Protein AF-A0A914YI71-F1 (afdb_monomer)

Organism: NCBI:txid310955

Sequence (274 aa):
MCSIPLWLLSSFPCELSQYGCCPDGETAALGKNNTGCGANCLVTKYGCCPDGVTVSKGLSNEGCGCEFAQFGCCPDGKSAAKGASFYGCPNTCAQSQYGCCPDGKTAARGSNKEGCPCQYTRYGCCPDGETTALGPNEDGCDDCRYAKYGCCPDGESKALGSEYQGCPSTTLAPFLLGGTVAPSKIIACSQPQDQGNVCHVGYKLVWFYDASEGRCSQFWYGGCGGNENKFATKEMCETICVEPPNTGRCYLPKVEGPQRCNQLVARYWLHGKC

Nearest PDB structures (foldseek):
  6q61-assembly1_A  TM=9.615E-01  e=2.610E-04  Conus striatus
  5yv7-assembly1_A  TM=9.541E-01  e=3.585E-04  Dendroaspis angusticeps
  1yc0-assembly1_I  TM=8.797E-01  e=4.622E-04  Homo sapiens
  5ezd-assembly2_B  TM=8.627E-01  e=4.925E-04  Homo sapiens
  6kzf-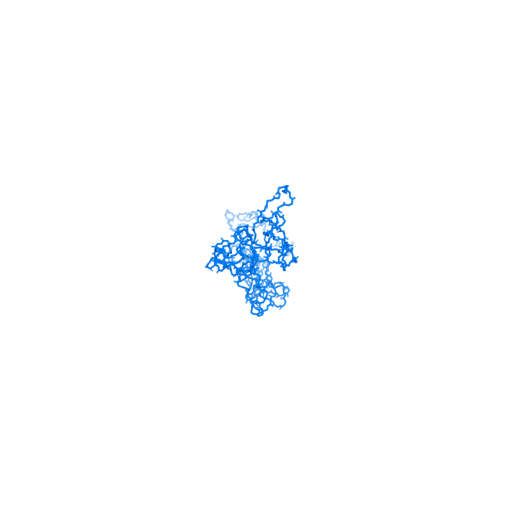assembly2_B  TM=3.570E-01  e=3.365E-04  Dendroaspis angusticeps

Foldseek 3Di:
DDDDDPPPPPAPQLCPAPARDAPVRGHHAPDHPSHNVDPFLCVDPARDAPVRRDHQPDHQSHPVFQCSAPQGDAPVRGDHAPDHLSHPPPQFLCPAPCRDDPVRGFNQPDVQSHVPFQCSHPARAQQCRGHHQPDHPSHVNQALCSHVQRDAPLRGDNQPDHPSHQHCVVDVPPCCPVQAHDLVLLLQLPPDWFQAAQPDPAWGWWWFRDLQARAIDIDTHNRDDTTSRTHSDRVVRCCRAPNPTDQSQLSHDDRQHHPPDPDRDDDDHHDDHD

pLDDT: mean 77.77, std 12.89, range [35.16, 96.75]

Radius of gyration: 40.62 Å; Cα contacts (8 Å, |Δi|>4): 515; chains: 1; bounding box: 110×36×112 Å

Solvent-accessible surface area (backbone atoms only — not comparable to full-atom values): 15949 Å² total; per-residue (Å²): 134,87,88,77,70,96,81,76,85,73,74,82,59,14,79,76,36,98,44,26,49,18,98,82,74,62,48,53,17,76,29,74,92,48,30,75,48,60,95,49,20,74,81,44,101,46,23,46,15,97,83,72,59,48,54,18,75,33,82,77,35,34,75,50,48,15,82,54,30,96,51,24,50,15,97,82,74,64,48,48,16,74,32,75,91,47,31,78,28,87,96,42,18,68,75,38,98,44,22,46,22,98,81,73,61,47,46,15,74,33,92,74,43,37,80,34,66,14,80,73,38,99,48,22,43,18,68,49,68,61,48,62,23,76,32,77,91,48,30,83,36,82,51,17,78,31,28,68,49,22,46,13,100,67,71,60,48,55,18,76,30,78,92,39,32,76,14,68,91,74,28,80,40,85,54,44,72,89,54,49,59,58,63,70,64,26,47,24,30,69,42,71,83,49,41,50,43,74,75,54,95,61,70,43,81,32,22,26,41,36,57,62,66,64,43,72,43,77,48,66,28,15,78,34,82,49,63,68,27,58,27,72,40,66,66,58,32,36,43,47,64,72,58,27,45,78,68,37,59,36,46,50,68,92,65,95,46,43,89,87,62,92,71,92,71,96,78,87,78,75,90,58,83,117

Structure (mmCIF, N/CA/C/O backbone):
data_AF-A0A914YI71-F1
#
_entry.id   AF-A0A914YI71-F1
#
loop_
_atom_site.group_PDB
_atom_site.id
_atom_site.type_symbol
_atom_site.label_atom_id
_atom_site.label_alt_id
_atom_site.label_comp_id
_atom_site.label_asym_id
_atom_site.label_entity_id
_atom_site.label_seq_id
_atom_site.pdbx_PDB_ins_code
_atom_site.Cartn_x
_atom_site.Cartn_y
_atom_site.Cartn_z
_atom_site.occupancy
_atom_site.B_iso_or_equiv
_atom_site.auth_seq_id
_atom_site.auth_comp_id
_atom_site.auth_asym_id
_atom_site.auth_atom_id
_atom_site.pdbx_PDB_model_num
ATOM 1 N N . MET A 1 1 ? 76.960 -10.050 -63.965 1.00 35.16 1 MET A N 1
ATOM 2 C CA . MET A 1 1 ? 76.707 -8.838 -63.155 1.00 35.16 1 MET A CA 1
ATOM 3 C C . MET A 1 1 ? 75.292 -8.951 -62.616 1.00 35.16 1 MET A C 1
ATOM 5 O O . MET A 1 1 ? 74.416 -9.356 -63.366 1.00 35.16 1 MET A O 1
ATOM 9 N N . CYS A 1 2 ? 75.149 -8.799 -61.301 1.00 35.91 2 CYS A N 1
ATOM 10 C CA . CYS A 1 2 ? 74.155 -9.475 -60.466 1.00 35.91 2 CYS A CA 1
ATOM 11 C C . CYS A 1 2 ? 72.685 -9.198 -60.804 1.00 35.91 2 CYS A C 1
ATOM 13 O O . CYS A 1 2 ? 72.257 -8.051 -60.888 1.00 35.91 2 CYS A O 1
ATOM 15 N N . SER A 1 3 ? 71.910 -10.279 -60.875 1.00 41.34 3 SER A N 1
ATOM 16 C CA . SER A 1 3 ? 70.456 -10.273 -60.729 1.00 41.34 3 SER A CA 1
ATOM 17 C C . SER A 1 3 ? 70.109 -10.148 -59.244 1.00 41.34 3 SER A C 1
ATOM 19 O O . SER A 1 3 ? 70.573 -10.958 -58.442 1.00 41.34 3 SER A O 1
ATOM 21 N N . ILE A 1 4 ? 69.308 -9.147 -58.876 1.00 42.06 4 ILE A N 1
ATOM 22 C CA . ILE A 1 4 ? 68.761 -8.981 -57.520 1.00 42.06 4 ILE A CA 1
ATOM 23 C C . ILE A 1 4 ? 67.246 -9.256 -57.590 1.00 42.06 4 ILE A C 1
ATOM 25 O O . ILE A 1 4 ? 66.615 -8.835 -58.562 1.00 42.06 4 ILE A O 1
ATOM 29 N N . PRO A 1 5 ? 66.647 -9.998 -56.636 1.00 40.53 5 PRO A N 1
ATOM 30 C CA . PRO A 1 5 ? 65.297 -10.543 -56.775 1.00 40.53 5 PRO A CA 1
ATOM 31 C C . PRO A 1 5 ? 64.208 -9.492 -56.516 1.00 40.53 5 PRO A C 1
ATOM 33 O O . PRO A 1 5 ? 64.400 -8.565 -55.733 1.00 40.53 5 PRO A O 1
ATOM 36 N N . LEU A 1 6 ? 63.019 -9.715 -57.088 1.00 43.06 6 LEU A N 1
ATOM 37 C CA . LEU A 1 6 ? 61.798 -8.894 -56.965 1.00 43.06 6 LEU A CA 1
ATOM 38 C C . LEU A 1 6 ? 61.177 -8.809 -55.542 1.00 43.06 6 LEU A C 1
ATOM 40 O O . LEU A 1 6 ? 60.026 -8.410 -55.402 1.00 43.06 6 LEU A O 1
ATOM 44 N N . TRP A 1 7 ? 61.920 -9.153 -54.486 1.00 43.62 7 TRP A N 1
ATOM 45 C CA . TRP A 1 7 ? 61.465 -9.132 -53.084 1.00 43.62 7 TRP A CA 1
ATOM 46 C C . TRP A 1 7 ? 62.105 -8.016 -52.234 1.00 43.62 7 TRP A C 1
ATOM 48 O O . TRP A 1 7 ? 61.973 -8.026 -51.017 1.00 43.62 7 TRP A O 1
ATOM 58 N N . LEU A 1 8 ? 62.785 -7.039 -52.848 1.00 39.62 8 LEU A N 1
ATOM 59 C CA . LEU A 1 8 ? 63.444 -5.913 -52.155 1.00 39.62 8 LEU A CA 1
ATOM 60 C C . LEU A 1 8 ? 62.740 -4.555 -52.347 1.00 39.62 8 LEU A C 1
ATOM 62 O O . LEU A 1 8 ? 63.364 -3.507 -52.224 1.00 39.62 8 LEU A O 1
ATOM 66 N N . LEU A 1 9 ? 61.439 -4.552 -52.646 1.00 44.47 9 LEU A N 1
ATOM 67 C CA . LEU A 1 9 ? 60.627 -3.327 -52.736 1.00 44.47 9 LEU A CA 1
ATOM 68 C C . LEU A 1 9 ? 59.660 -3.179 -51.552 1.00 44.47 9 LEU A C 1
ATOM 70 O O . LEU A 1 9 ? 58.564 -2.648 -51.699 1.00 44.47 9 LEU A O 1
ATOM 74 N N . SER A 1 10 ? 60.048 -3.652 -50.370 1.00 48.34 10 SER A N 1
ATOM 75 C CA . SER A 1 10 ? 59.325 -3.368 -49.131 1.00 48.34 10 SER A CA 1
ATOM 76 C C . SER A 1 10 ? 60.121 -2.373 -48.295 1.00 48.34 10 SER A C 1
ATOM 78 O O . SER A 1 10 ? 61.194 -2.705 -47.794 1.00 48.34 10 SER A O 1
ATOM 80 N N . SER A 1 11 ? 59.540 -1.182 -48.154 1.00 51.88 11 SER A N 1
ATOM 81 C CA . SER A 1 11 ? 59.929 -0.102 -47.243 1.00 51.88 11 SER A CA 1
ATOM 82 C C . SER A 1 11 ? 61.121 0.738 -47.700 1.00 51.88 11 SER A C 1
ATOM 84 O O . SER A 1 11 ? 62.260 0.509 -47.307 1.00 51.88 11 SER A O 1
ATOM 86 N N . PHE A 1 12 ? 60.842 1.783 -48.488 1.00 56.38 12 PHE A N 1
ATOM 87 C CA . PHE A 1 12 ? 61.700 2.970 -48.481 1.00 56.38 12 PHE A CA 1
ATOM 88 C C . PHE A 1 12 ? 61.706 3.518 -47.043 1.00 56.38 12 PHE A C 1
ATOM 90 O O . PHE A 1 12 ? 60.637 3.908 -46.570 1.00 56.38 12 PHE A O 1
ATOM 97 N N . PRO A 1 13 ? 62.852 3.532 -46.336 1.00 62.97 13 PRO A N 1
ATOM 98 C CA . PRO A 1 13 ? 62.915 4.040 -44.972 1.00 62.97 13 PRO A CA 1
ATOM 99 C C . PRO A 1 13 ? 62.448 5.494 -44.944 1.00 62.97 13 PRO A C 1
ATOM 101 O O . PRO A 1 13 ? 62.929 6.315 -45.731 1.00 62.97 13 PRO A O 1
ATOM 104 N N . CYS A 1 14 ? 61.530 5.828 -44.038 1.00 63.97 14 CYS A N 1
ATOM 105 C CA . CYS A 1 14 ? 61.004 7.186 -43.903 1.00 63.97 14 CYS A CA 1
ATOM 106 C C . CYS A 1 14 ? 62.100 8.229 -43.605 1.00 63.97 14 CYS A C 1
ATOM 108 O O . CYS A 1 14 ? 61.930 9.409 -43.926 1.00 63.97 14 CYS A O 1
ATOM 110 N N . GLU A 1 15 ? 63.254 7.782 -43.091 1.00 71.31 15 GLU A N 1
ATOM 111 C CA . GLU A 1 15 ? 64.455 8.592 -42.850 1.00 71.31 15 GLU A CA 1
ATOM 112 C C . GLU A 1 15 ? 65.072 9.175 -44.128 1.00 71.31 15 GLU A C 1
ATOM 114 O O . GLU A 1 15 ? 65.791 10.169 -44.072 1.00 71.31 15 GLU A O 1
ATOM 119 N N . LEU A 1 16 ? 64.774 8.589 -45.292 1.00 71.69 16 LEU A N 1
ATOM 120 C CA . LEU A 1 16 ? 65.239 9.072 -46.596 1.00 71.69 16 LEU A CA 1
ATOM 121 C C . LEU A 1 16 ? 64.226 9.992 -47.289 1.00 71.69 16 LEU A C 1
ATOM 123 O O . LEU A 1 16 ? 64.476 10.463 -48.400 1.00 71.69 16 LEU A O 1
ATOM 127 N N . SER A 1 17 ? 63.073 10.244 -46.668 1.00 72.31 17 SER A N 1
ATOM 128 C CA . SER A 1 17 ? 62.067 11.143 -47.226 1.00 72.31 17 SER A CA 1
ATOM 129 C C . SER A 1 17 ? 62.453 12.611 -47.027 1.00 72.31 17 SER A C 1
ATOM 131 O O . SER A 1 17 ? 63.111 12.987 -46.059 1.00 72.31 17 SER A O 1
ATOM 133 N N . GLN A 1 18 ? 61.993 13.472 -47.937 1.00 77.62 18 GLN A N 1
ATOM 134 C CA . GLN A 1 18 ? 62.308 14.906 -47.942 1.00 77.62 18 GLN A CA 1
ATOM 135 C C . GLN A 1 18 ? 61.909 15.636 -46.642 1.00 77.62 18 GLN A C 1
ATOM 137 O O . GLN A 1 18 ? 62.448 16.705 -46.348 1.00 77.62 18 GLN A O 1
ATOM 142 N N . TYR A 1 19 ? 60.969 15.078 -45.876 1.00 74.88 19 TYR A N 1
ATOM 143 C CA . TYR A 1 19 ? 60.424 15.682 -44.661 1.00 74.88 19 TYR A CA 1
ATOM 144 C C . TYR A 1 19 ? 60.590 14.807 -43.406 1.00 74.88 19 TYR A C 1
ATOM 146 O O . TYR A 1 19 ? 60.095 15.188 -42.347 1.00 74.88 19 TYR A O 1
ATOM 154 N N . GLY A 1 20 ? 61.328 13.695 -43.502 1.00 77.12 20 GLY A N 1
ATOM 155 C CA . GLY A 1 20 ? 61.609 12.780 -42.393 1.00 77.12 20 GLY A CA 1
ATOM 156 C C . GLY A 1 20 ? 60.450 11.848 -42.023 1.00 77.12 20 GLY A C 1
ATOM 157 O O . GLY A 1 20 ? 59.421 11.791 -42.697 1.00 77.12 20 GLY A O 1
ATOM 158 N N . CYS A 1 21 ? 60.632 11.084 -40.947 1.00 76.19 21 CYS A N 1
ATOM 159 C CA . CYS A 1 21 ? 59.614 10.164 -40.443 1.00 76.19 21 CYS A CA 1
ATOM 160 C C . CYS A 1 21 ? 58.513 10.876 -39.655 1.00 76.19 21 CYS A C 1
ATOM 162 O O . CYS A 1 21 ? 58.744 11.874 -38.970 1.00 76.19 21 CYS A O 1
ATOM 164 N N . CYS A 1 22 ? 57.322 10.293 -39.701 1.00 70.56 22 CYS A N 1
ATOM 165 C CA . CYS A 1 22 ? 56.237 10.567 -38.779 1.00 70.56 22 CYS A CA 1
ATOM 166 C C . CYS A 1 22 ? 56.595 10.113 -37.347 1.00 70.56 22 CYS A C 1
ATOM 168 O O . CYS A 1 22 ? 57.525 9.325 -37.163 1.00 70.56 22 CYS A O 1
ATOM 170 N N . PRO A 1 23 ? 55.855 10.561 -36.308 1.00 72.94 23 PRO A N 1
ATOM 171 C CA . PRO A 1 23 ? 56.122 10.177 -34.914 1.00 72.94 23 PRO A CA 1
ATOM 172 C C . PRO A 1 23 ? 56.021 8.670 -34.620 1.00 72.94 23 PRO A C 1
ATOM 174 O O . PRO A 1 23 ? 56.418 8.240 -33.541 1.00 72.94 23 PRO A O 1
ATOM 177 N N . ASP A 1 24 ? 55.464 7.889 -35.551 1.00 63.47 24 ASP A N 1
ATOM 178 C CA . ASP A 1 24 ? 55.380 6.427 -35.496 1.00 63.47 24 ASP A CA 1
ATOM 179 C C . ASP A 1 24 ? 56.692 5.719 -35.886 1.00 63.47 24 ASP A C 1
ATOM 181 O O . ASP A 1 24 ? 56.800 4.514 -35.686 1.00 63.47 24 ASP A O 1
ATOM 185 N N . GLY A 1 25 ? 57.685 6.451 -36.407 1.00 66.69 25 GLY A N 1
ATOM 186 C CA . GLY A 1 25 ? 59.009 5.931 -36.763 1.00 66.69 25 GLY A CA 1
ATOM 187 C C . GLY A 1 25 ? 59.061 5.091 -38.042 1.00 66.69 25 GLY A C 1
ATOM 188 O O . GLY A 1 25 ? 60.139 4.645 -38.417 1.00 66.69 25 GLY A O 1
ATOM 189 N N . GLU A 1 26 ? 57.932 4.903 -38.727 1.00 69.44 26 GLU A N 1
ATOM 190 C CA . GLU A 1 26 ? 57.811 3.992 -39.875 1.00 69.44 26 GLU A CA 1
ATOM 191 C C . GLU A 1 26 ? 57.309 4.717 -41.135 1.00 69.44 26 GLU A C 1
ATOM 193 O O . GLU A 1 26 ? 57.728 4.406 -42.254 1.00 69.44 26 GLU A O 1
ATOM 198 N N . THR A 1 27 ? 56.438 5.722 -40.984 1.00 70.25 27 THR A N 1
ATOM 199 C CA . THR A 1 27 ? 55.780 6.392 -42.117 1.00 70.25 27 THR A CA 1
ATOM 200 C C . THR A 1 27 ? 56.536 7.654 -42.547 1.00 70.25 27 THR A C 1
ATOM 202 O O . THR A 1 27 ? 57.014 8.418 -41.715 1.00 70.25 27 THR A O 1
ATOM 205 N N . ALA A 1 28 ? 56.650 7.916 -43.853 1.00 67.38 28 ALA A N 1
ATOM 206 C CA . ALA A 1 28 ? 57.279 9.134 -44.379 1.00 67.38 28 ALA A CA 1
ATOM 207 C C . ALA A 1 28 ? 56.332 10.346 -44.327 1.00 67.38 28 ALA A C 1
ATOM 209 O O . ALA A 1 28 ? 55.199 10.276 -44.808 1.00 67.38 28 ALA A O 1
ATOM 210 N N . ALA A 1 29 ? 56.810 11.477 -43.806 1.00 66.88 29 ALA A N 1
ATOM 211 C CA . ALA A 1 29 ? 56.067 12.729 -43.810 1.00 66.88 29 ALA A CA 1
ATOM 212 C C . ALA A 1 29 ? 55.920 13.281 -45.235 1.00 66.88 29 ALA A C 1
ATOM 214 O O . ALA A 1 29 ? 56.880 13.345 -46.004 1.00 66.88 29 ALA A O 1
ATOM 215 N N . LEU A 1 30 ? 54.713 13.734 -45.584 1.00 69.81 30 LEU A N 1
ATOM 216 C CA . LEU A 1 30 ? 54.431 14.353 -46.886 1.00 69.81 30 LEU A CA 1
ATOM 217 C C . LEU A 1 30 ? 54.776 15.858 -46.902 1.00 69.81 30 LEU A C 1
ATOM 219 O O . LEU A 1 30 ? 54.753 16.477 -47.963 1.00 69.81 30 LEU A O 1
ATOM 223 N N . GLY A 1 31 ? 55.108 16.457 -45.749 1.00 69.56 31 GLY A N 1
ATOM 224 C CA . GLY A 1 31 ? 55.492 17.865 -45.614 1.00 69.56 31 GLY A CA 1
ATOM 225 C C . GLY A 1 31 ? 56.094 18.229 -44.246 1.00 69.56 31 GLY A C 1
ATOM 226 O O . GLY A 1 31 ? 56.073 17.443 -43.301 1.00 69.56 31 GLY A O 1
ATOM 227 N N . LYS A 1 32 ? 56.621 19.458 -44.123 1.00 69.50 32 LYS A N 1
ATOM 228 C CA . LYS A 1 32 ? 57.262 19.992 -42.895 1.00 69.50 32 LYS A CA 1
ATOM 229 C C . LYS A 1 32 ? 56.287 20.013 -41.702 1.00 69.50 32 LYS A C 1
ATOM 231 O O . LYS A 1 32 ? 55.093 20.164 -41.917 1.00 69.50 32 LYS A O 1
ATOM 236 N N . ASN A 1 33 ? 56.772 19.920 -40.458 1.00 62.75 33 ASN A N 1
ATOM 237 C CA . ASN A 1 33 ? 55.950 19.869 -39.228 1.00 62.75 33 ASN A CA 1
ATOM 238 C C . ASN A 1 33 ? 54.938 18.701 -39.184 1.00 62.75 33 ASN A C 1
ATOM 240 O O . ASN A 1 33 ? 53.777 18.916 -38.848 1.00 62.75 33 ASN A O 1
ATOM 244 N N . ASN A 1 34 ? 55.351 17.473 -39.525 1.00 60.50 34 ASN A N 1
ATOM 245 C CA . ASN A 1 34 ? 54.477 16.285 -39.525 1.00 60.50 34 ASN A CA 1
ATOM 246 C C . ASN A 1 34 ? 53.271 16.416 -40.478 1.00 60.50 34 ASN A C 1
ATOM 248 O O . ASN A 1 34 ? 52.228 15.794 -40.283 1.00 60.50 34 ASN A O 1
ATOM 25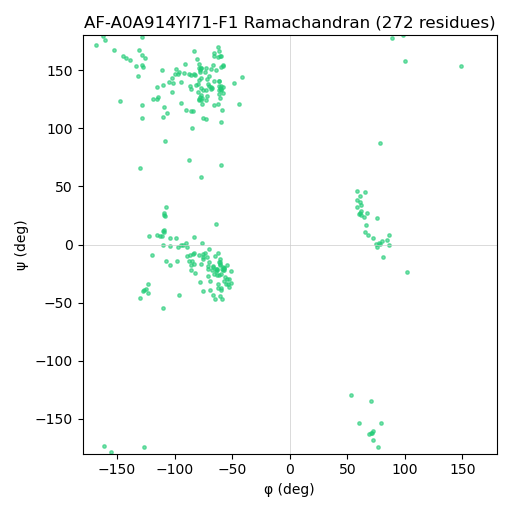2 N N . THR A 1 35 ? 53.388 17.221 -41.535 1.00 53.47 35 THR A N 1
ATOM 253 C CA . THR A 1 35 ? 52.298 17.378 -42.502 1.00 53.47 35 THR A CA 1
ATOM 254 C C . THR A 1 35 ? 52.180 16.096 -43.326 1.00 53.47 35 THR A C 1
ATOM 256 O O . THR A 1 35 ? 53.167 15.585 -43.848 1.00 53.47 35 THR A O 1
ATOM 259 N N . GLY A 1 36 ? 50.977 15.525 -43.394 1.00 58.09 36 GLY A N 1
ATOM 260 C CA . GLY A 1 36 ? 50.751 14.177 -43.934 1.00 58.09 36 GLY A CA 1
ATOM 261 C C . GLY A 1 36 ? 51.051 13.036 -42.959 1.00 58.09 36 GLY A C 1
ATOM 262 O O . GLY A 1 36 ? 50.616 11.917 -43.202 1.00 58.09 36 GLY A O 1
ATOM 263 N N . CYS A 1 37 ? 51.684 13.328 -41.822 1.00 60.50 37 CYS A N 1
ATOM 264 C CA . CYS A 1 37 ? 51.709 12.454 -40.654 1.00 60.50 37 CYS A CA 1
ATOM 265 C C . CYS A 1 37 ? 50.483 12.765 -39.799 1.00 60.50 37 CYS A C 1
ATOM 267 O O . CYS A 1 37 ? 50.556 13.452 -38.782 1.00 60.50 37 CYS A O 1
ATOM 269 N N . GLY A 1 38 ? 49.322 12.340 -40.282 1.00 55.78 38 GLY A N 1
ATOM 270 C CA . GLY A 1 38 ? 48.049 12.584 -39.624 1.00 55.78 38 GLY A CA 1
ATOM 271 C C . GLY A 1 38 ? 47.426 11.278 -39.175 1.00 55.78 38 GLY A C 1
ATOM 272 O O . GLY A 1 38 ? 47.342 10.334 -39.957 1.00 55.78 38 GLY A O 1
ATOM 273 N N . ALA A 1 39 ? 46.922 11.272 -37.944 1.00 61.62 39 ALA A N 1
ATOM 274 C CA . ALA A 1 39 ? 45.900 10.358 -37.455 1.00 61.62 39 ALA A CA 1
ATOM 275 C C . ALA A 1 39 ? 44.612 10.498 -38.295 1.00 61.62 39 ALA A C 1
ATOM 277 O O . ALA A 1 39 ? 43.609 11.031 -37.837 1.00 61.62 39 ALA A O 1
ATOM 278 N N . ASN A 1 40 ? 44.662 10.080 -39.558 1.00 61.00 40 ASN A N 1
ATOM 279 C CA . ASN A 1 40 ? 43.572 10.193 -40.510 1.00 61.00 40 ASN A CA 1
ATOM 280 C C . ASN A 1 40 ? 43.017 8.802 -40.782 1.00 61.00 40 ASN A C 1
ATOM 282 O O . ASN A 1 40 ? 43.693 7.937 -41.333 1.00 61.00 40 ASN A O 1
ATOM 286 N N . CYS A 1 41 ? 41.748 8.600 -40.460 1.00 61.31 41 CYS A N 1
ATOM 287 C CA . CYS A 1 41 ? 41.021 7.369 -40.744 1.00 61.31 41 CYS A CA 1
ATOM 288 C C . CYS A 1 41 ? 41.048 6.939 -42.227 1.00 61.31 41 CYS A C 1
ATOM 290 O O . CYS A 1 41 ? 40.864 5.760 -42.523 1.00 61.31 41 CYS A O 1
ATOM 292 N N . LEU A 1 42 ? 41.389 7.849 -43.149 1.00 64.69 42 LEU A N 1
ATOM 293 C CA . LEU A 1 42 ? 41.569 7.603 -44.585 1.00 64.69 42 LEU A CA 1
ATOM 294 C C . LEU A 1 42 ? 42.720 6.644 -44.929 1.00 64.69 42 LEU A C 1
ATOM 296 O O . LEU A 1 42 ? 42.704 6.070 -46.013 1.00 64.69 42 LEU A O 1
ATOM 300 N N . VAL A 1 43 ? 43.701 6.455 -44.038 1.00 65.56 43 VAL A N 1
ATOM 301 C CA . VAL A 1 43 ? 44.804 5.496 -44.263 1.00 65.56 43 VAL A CA 1
ATOM 302 C C . VAL A 1 43 ? 44.520 4.105 -43.683 1.00 65.56 43 VAL A C 1
ATOM 304 O O . VAL A 1 43 ? 45.345 3.201 -43.792 1.00 65.56 43 VAL A O 1
ATOM 307 N N . THR A 1 44 ? 43.360 3.911 -43.051 1.00 64.81 44 THR A N 1
ATOM 308 C CA . THR A 1 44 ? 42.995 2.645 -42.401 1.00 64.81 44 THR A CA 1
ATOM 309 C C . THR A 1 44 ? 42.248 1.711 -43.351 1.00 64.81 44 THR A C 1
ATOM 311 O O . THR A 1 44 ? 41.603 2.157 -44.298 1.00 64.81 44 THR A O 1
ATOM 314 N N . LYS A 1 45 ? 42.298 0.396 -43.083 1.00 69.31 45 LYS A N 1
ATOM 315 C CA . LYS A 1 45 ? 41.732 -0.661 -43.948 1.00 69.31 45 LYS A CA 1
ATOM 316 C C . LYS A 1 45 ? 40.272 -0.423 -44.364 1.00 69.31 45 LYS A C 1
ATOM 318 O O . LYS A 1 45 ? 39.887 -0.831 -45.456 1.00 69.31 45 LYS A O 1
ATOM 323 N N . TYR A 1 46 ? 39.474 0.195 -43.496 1.00 71.31 46 TYR A N 1
ATOM 324 C CA . TYR A 1 46 ? 38.047 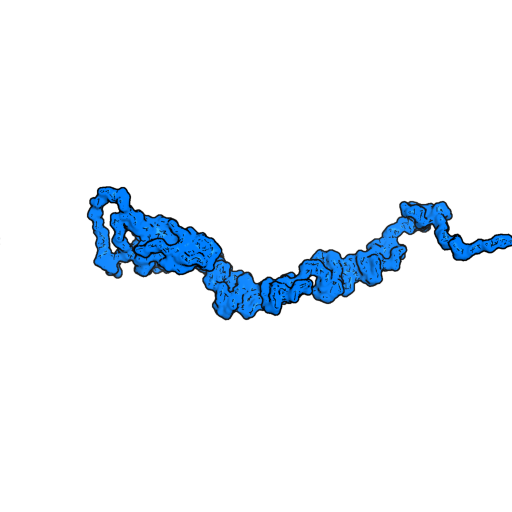0.434 -43.724 1.00 71.31 46 TYR A CA 1
ATOM 325 C C . TYR A 1 46 ? 37.689 1.924 -43.820 1.00 71.31 46 TYR A C 1
ATOM 327 O O . TYR A 1 46 ? 36.510 2.260 -43.893 1.00 71.31 46 TYR A O 1
ATOM 335 N N . GLY A 1 47 ? 38.688 2.809 -43.865 1.00 76.00 47 GLY A N 1
ATOM 336 C CA . GLY A 1 47 ? 38.491 4.240 -44.061 1.00 76.00 47 GLY A CA 1
ATOM 337 C C . GLY A 1 47 ? 37.875 4.975 -42.866 1.00 76.00 47 GLY A C 1
ATOM 338 O O . GLY A 1 47 ? 37.891 4.518 -41.719 1.00 76.00 47 GLY A O 1
ATOM 339 N N . CYS A 1 48 ? 37.351 6.164 -43.159 1.00 77.12 48 CYS A N 1
ATOM 340 C CA . CYS A 1 48 ? 36.685 7.019 -42.187 1.00 77.12 48 CYS A CA 1
ATOM 341 C C . CYS A 1 48 ? 35.230 6.646 -41.970 1.00 77.12 48 CYS A C 1
ATOM 343 O O . CYS A 1 48 ? 34.512 6.279 -42.899 1.00 77.12 48 CYS A O 1
ATOM 345 N N . CYS A 1 49 ? 34.799 6.848 -40.734 1.00 77.25 49 CYS A N 1
ATOM 346 C CA . CYS A 1 49 ? 33.404 6.993 -40.386 1.00 77.25 49 CYS A CA 1
ATOM 347 C C . CYS A 1 49 ? 32.782 8.210 -41.097 1.00 77.25 49 CYS A C 1
ATOM 349 O O . CYS A 1 49 ? 33.510 9.097 -41.556 1.00 77.25 49 CYS A O 1
ATOM 351 N N . PRO A 1 50 ? 31.441 8.294 -41.189 1.00 79.56 50 PRO A N 1
ATOM 352 C CA . PRO A 1 50 ? 30.767 9.406 -41.868 1.00 79.56 50 PRO A CA 1
ATOM 353 C C . PRO A 1 50 ? 31.028 10.790 -41.250 1.00 79.56 50 PRO A C 1
ATOM 355 O O . PRO A 1 50 ? 30.780 11.799 -41.903 1.00 79.56 50 PRO A O 1
ATOM 358 N N . ASP A 1 51 ? 31.549 10.840 -40.021 1.00 72.56 51 ASP A N 1
ATOM 359 C CA . ASP A 1 51 ? 32.021 12.058 -39.353 1.00 72.56 51 ASP A CA 1
ATOM 360 C C . ASP A 1 51 ? 33.339 12.616 -39.934 1.00 72.56 51 ASP A C 1
ATOM 362 O O . ASP A 1 51 ? 33.731 13.734 -39.605 1.00 72.56 51 ASP A O 1
ATOM 366 N N . GLY A 1 52 ? 34.026 11.859 -40.799 1.00 70.69 52 GLY A N 1
ATOM 367 C CA . GLY A 1 52 ? 35.284 12.244 -41.442 1.00 70.69 52 GLY A CA 1
ATOM 368 C C . GLY A 1 52 ? 36.505 12.255 -40.518 1.00 70.69 52 GLY A C 1
ATOM 369 O O . GLY A 1 52 ? 37.579 12.670 -40.953 1.00 70.69 52 GLY A O 1
ATOM 370 N N . VAL A 1 53 ? 36.356 11.809 -39.266 1.00 71.31 53 VAL A N 1
ATOM 371 C CA . VAL A 1 53 ? 37.389 11.906 -38.222 1.00 71.31 53 VAL A CA 1
ATOM 372 C C . VAL A 1 53 ? 37.676 10.543 -37.584 1.00 71.31 53 VAL A C 1
ATOM 374 O O . VAL A 1 53 ? 38.838 10.218 -37.332 1.00 71.31 53 VAL A O 1
ATOM 377 N N . THR A 1 54 ? 36.657 9.712 -37.350 1.00 73.94 54 THR A N 1
ATOM 378 C CA . THR A 1 54 ? 36.801 8.433 -36.634 1.00 73.94 54 THR A CA 1
ATOM 379 C C . THR A 1 54 ? 37.172 7.281 -37.577 1.00 73.94 54 THR A C 1
ATOM 381 O O . THR A 1 54 ? 36.759 7.235 -38.734 1.00 73.94 54 THR A O 1
ATOM 384 N N . VAL A 1 55 ? 37.965 6.318 -37.093 1.00 73.19 55 VAL A N 1
ATOM 385 C CA . VAL A 1 55 ? 38.367 5.113 -37.846 1.00 73.19 55 VAL A CA 1
ATOM 386 C C . VAL A 1 55 ? 37.246 4.073 -37.867 1.00 73.19 55 VAL A C 1
ATOM 388 O O . VAL A 1 55 ? 36.820 3.617 -36.803 1.00 73.19 55 VAL A O 1
ATOM 391 N N . SER A 1 56 ? 36.837 3.619 -39.057 1.00 74.69 56 SER A N 1
ATOM 392 C CA . SER A 1 56 ? 35.941 2.466 -39.182 1.00 74.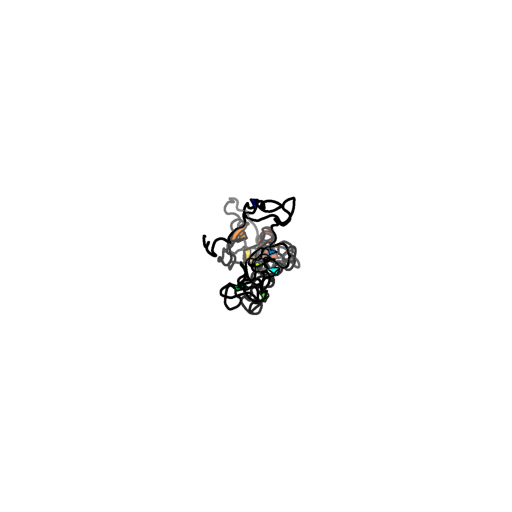69 56 SER A CA 1
ATOM 393 C C . SER A 1 56 ? 36.689 1.164 -38.868 1.00 74.69 56 SER A C 1
ATOM 395 O O . SER A 1 56 ? 37.790 0.912 -39.363 1.00 74.69 56 SER A O 1
ATOM 397 N N . LYS A 1 57 ? 36.094 0.307 -38.038 1.00 75.38 57 LYS A N 1
ATOM 398 C CA . LYS A 1 57 ? 36.632 -1.005 -37.641 1.00 75.38 57 LYS A CA 1
ATOM 399 C C . LYS A 1 57 ? 36.253 -2.130 -38.608 1.00 75.38 57 LYS A C 1
ATOM 401 O O . LYS A 1 57 ? 36.876 -3.190 -38.551 1.00 75.38 57 LYS A O 1
ATOM 406 N N . GLY A 1 58 ? 35.288 -1.902 -39.499 1.00 72.69 58 GLY A N 1
ATOM 407 C CA . GLY A 1 58 ? 34.802 -2.903 -40.449 1.00 72.69 58 GLY A CA 1
ATOM 408 C C . GLY A 1 58 ? 34.050 -2.309 -41.641 1.00 72.69 58 GLY A C 1
ATOM 409 O O . GLY A 1 58 ? 33.998 -1.094 -41.839 1.00 72.69 58 GLY A O 1
ATOM 410 N N . LEU A 1 59 ? 33.476 -3.186 -42.467 1.00 67.75 59 LEU A N 1
ATOM 411 C CA . LEU A 1 59 ? 32.616 -2.791 -43.586 1.00 67.75 59 LEU A CA 1
ATOM 412 C C . LEU A 1 59 ? 31.287 -2.230 -43.041 1.00 67.75 59 LEU A C 1
ATOM 414 O O . LEU A 1 59 ? 30.797 -2.694 -42.017 1.00 67.75 59 LEU A O 1
ATOM 418 N N . SER A 1 60 ? 30.710 -1.229 -43.714 1.00 68.12 60 SER A N 1
ATOM 419 C CA . SER A 1 60 ? 29.447 -0.574 -43.315 1.00 68.12 60 SER A CA 1
ATOM 420 C C . SER A 1 60 ? 29.485 0.206 -41.985 1.00 68.12 60 SER A C 1
ATOM 422 O O . SER A 1 60 ? 28.547 0.120 -41.198 1.00 68.12 60 SER A O 1
ATOM 424 N N . ASN A 1 61 ? 30.529 1.014 -41.754 1.00 71.06 61 ASN A N 1
ATOM 425 C CA . ASN A 1 61 ? 30.666 1.909 -40.587 1.00 71.06 61 ASN A CA 1
ATOM 426 C C . ASN A 1 61 ? 30.707 1.182 -39.229 1.00 71.06 61 ASN A C 1
ATOM 428 O O . ASN A 1 61 ? 30.358 1.741 -38.185 1.00 71.06 61 ASN A O 1
ATOM 432 N N . GLU A 1 62 ? 31.131 -0.081 -39.220 1.00 67.62 62 GLU A N 1
ATOM 433 C CA . GLU A 1 62 ? 31.293 -0.837 -37.984 1.00 67.62 62 GLU A CA 1
ATOM 434 C C . GLU A 1 62 ? 32.320 -0.139 -37.079 1.00 67.62 62 GLU A C 1
ATOM 436 O O . GLU A 1 62 ? 33.435 0.154 -37.495 1.00 67.62 62 GLU A O 1
ATOM 441 N N . GLY A 1 63 ? 31.955 0.149 -35.829 1.00 70.31 63 GLY A N 1
ATOM 442 C CA . GLY A 1 63 ? 32.827 0.861 -34.889 1.00 70.31 63 GLY A CA 1
ATOM 443 C C . GLY A 1 63 ? 32.767 2.391 -34.959 1.00 70.31 63 GLY A C 1
ATOM 444 O O . GLY A 1 63 ? 33.414 3.027 -34.132 1.00 70.31 63 GLY A O 1
ATOM 445 N N . CYS A 1 64 ? 31.952 2.965 -35.851 1.00 77.12 64 CYS A N 1
ATOM 446 C CA . CYS A 1 64 ? 31.756 4.412 -36.005 1.00 77.12 64 CYS A CA 1
ATOM 447 C C . CYS A 1 64 ? 30.744 5.040 -35.039 1.00 77.12 64 CYS A C 1
ATOM 449 O O . CYS A 1 64 ? 30.414 6.209 -35.173 1.00 77.12 64 CYS A O 1
ATOM 451 N N . GLY A 1 65 ? 30.238 4.267 -34.078 1.00 73.81 65 GLY A N 1
ATOM 452 C CA . GLY A 1 65 ? 29.111 4.662 -33.237 1.00 73.81 65 GLY A CA 1
ATOM 453 C C . GLY A 1 65 ? 27.802 4.036 -33.713 1.00 73.81 65 GLY A C 1
ATOM 454 O O . GLY A 1 65 ? 27.666 3.582 -34.849 1.00 73.81 65 GLY A O 1
ATOM 455 N N . CYS A 1 66 ? 26.834 3.948 -32.805 1.00 81.19 66 CYS A N 1
ATOM 456 C CA . CYS A 1 66 ? 25.583 3.239 -33.056 1.00 81.19 66 CYS A CA 1
ATOM 457 C C . CYS A 1 66 ? 24.650 3.959 -34.045 1.00 81.19 66 CYS A C 1
ATOM 459 O O . CYS A 1 66 ? 23.772 3.334 -34.634 1.00 81.19 66 CYS A O 1
ATOM 461 N N . GLU A 1 67 ? 24.861 5.258 -34.256 1.00 79.88 67 GLU A N 1
ATOM 462 C CA . GLU A 1 67 ? 24.080 6.109 -35.160 1.00 79.88 67 GLU A CA 1
ATOM 463 C C . GLU A 1 67 ? 24.268 5.744 -36.637 1.00 79.88 67 GLU A C 1
ATOM 465 O O . GLU A 1 67 ? 23.382 5.983 -37.455 1.00 79.88 67 GLU A O 1
ATOM 470 N N . PHE A 1 68 ? 25.381 5.082 -36.962 1.00 78.44 68 PHE A N 1
ATOM 471 C CA . PHE A 1 68 ? 25.680 4.577 -38.302 1.00 78.44 68 PHE A CA 1
ATOM 472 C C . PHE A 1 68 ? 25.489 3.061 -38.430 1.00 78.44 68 PHE A C 1
ATOM 474 O O . PHE A 1 68 ? 25.814 2.487 -39.471 1.00 78.44 68 PHE A O 1
ATOM 481 N N . ALA A 1 69 ? 24.972 2.398 -37.390 1.00 77.00 69 ALA A N 1
ATOM 482 C CA . ALA A 1 69 ? 24.667 0.976 -37.437 1.00 77.00 69 ALA A CA 1
ATOM 483 C C . ALA A 1 69 ? 23.418 0.708 -38.288 1.00 77.00 69 ALA A C 1
ATOM 485 O O . ALA A 1 69 ? 22.466 1.485 -38.285 1.00 77.00 69 ALA A O 1
ATOM 486 N N . GLN A 1 70 ? 23.379 -0.449 -38.953 1.00 79.06 70 GLN A N 1
ATOM 487 C CA . GLN A 1 70 ? 22.278 -0.852 -39.839 1.00 79.06 70 GLN A CA 1
ATOM 488 C C . GLN A 1 70 ? 20.887 -0.783 -39.179 1.00 79.06 70 GLN A C 1
ATOM 490 O O . GLN A 1 70 ? 19.904 -0.474 -39.848 1.00 79.06 70 GLN A O 1
ATOM 495 N N . PHE A 1 71 ? 20.803 -1.067 -37.877 1.00 79.38 71 PHE A N 1
ATOM 496 C CA . PHE A 1 71 ? 19.560 -1.042 -37.097 1.00 79.38 71 PHE A CA 1
ATOM 497 C C . PHE A 1 71 ? 19.510 0.114 -36.082 1.00 79.38 71 PHE A C 1
ATOM 499 O O . PHE A 1 71 ? 18.631 0.137 -35.222 1.00 79.38 71 PHE A O 1
ATOM 506 N N . GLY A 1 72 ? 20.438 1.073 -36.188 1.00 81.94 72 GLY A N 1
ATOM 507 C CA . GLY A 1 72 ? 20.530 2.255 -35.333 1.00 81.94 72 GLY A CA 1
ATOM 508 C C . GLY A 1 72 ? 21.005 1.992 -33.899 1.00 81.94 72 GLY A C 1
ATOM 509 O O . GLY A 1 72 ? 21.503 0.914 -33.549 1.00 81.94 72 GLY A O 1
ATOM 510 N N . CYS A 1 73 ? 20.852 3.018 -33.060 1.00 83.44 73 CYS A N 1
ATOM 511 C CA . CYS A 1 73 ? 21.217 2.974 -31.650 1.00 83.44 73 CYS A CA 1
ATOM 512 C C . CYS A 1 73 ? 20.205 2.220 -30.792 1.00 83.44 73 CYS A C 1
ATOM 514 O O . CYS A 1 73 ? 18.990 2.333 -30.950 1.00 83.44 73 CYS A O 1
ATOM 516 N N . CYS A 1 74 ? 20.739 1.508 -29.807 1.00 77.88 74 CYS A N 1
ATOM 517 C CA . CYS A 1 74 ? 19.991 1.023 -28.665 1.00 77.88 74 CYS A CA 1
ATOM 518 C C . CYS A 1 74 ? 19.427 2.196 -27.839 1.00 77.88 74 CYS A C 1
ATOM 520 O O . CYS A 1 74 ? 19.942 3.314 -27.923 1.00 77.88 74 CYS A O 1
ATOM 522 N N . PRO A 1 75 ? 18.406 1.959 -26.989 1.00 77.50 75 PRO A N 1
ATOM 523 C CA . PRO A 1 75 ? 17.811 3.008 -26.151 1.00 77.50 75 PRO A CA 1
ATOM 524 C C . PRO A 1 75 ? 18.792 3.669 -25.171 1.00 77.50 75 PRO A C 1
ATOM 526 O O . PRO A 1 75 ? 18.516 4.750 -24.661 1.00 77.50 75 PRO A O 1
ATOM 529 N N . ASP A 1 76 ? 19.934 3.029 -24.909 1.00 70.88 76 ASP A N 1
ATOM 530 C CA . ASP A 1 76 ? 21.029 3.581 -24.109 1.00 70.88 76 ASP A CA 1
ATOM 531 C C . ASP A 1 76 ? 21.831 4.682 -24.837 1.00 70.88 76 ASP A C 1
ATOM 533 O O . ASP A 1 76 ? 22.698 5.306 -24.225 1.00 70.88 76 ASP A O 1
ATOM 537 N N . GLY A 1 77 ? 21.567 4.908 -26.132 1.00 73.12 77 GLY A N 1
ATOM 538 C CA . GLY A 1 77 ? 22.237 5.898 -26.977 1.00 73.12 77 GLY A CA 1
ATOM 539 C C . GLY A 1 77 ? 23.720 5.615 -27.227 1.00 73.12 77 GLY A C 1
ATOM 540 O O . GLY A 1 77 ? 24.431 6.492 -27.709 1.00 73.12 77 GLY A O 1
ATOM 541 N N . LYS A 1 78 ? 24.208 4.423 -26.863 1.00 74.25 78 LYS A N 1
ATOM 542 C CA . LYS A 1 78 ? 25.637 4.071 -26.891 1.00 74.25 78 LYS A CA 1
ATOM 543 C C . LYS A 1 78 ? 25.903 2.783 -27.658 1.00 74.25 78 LYS A C 1
ATOM 545 O O . LYS A 1 78 ? 26.889 2.696 -28.387 1.00 74.25 78 LYS A O 1
ATOM 550 N N . SER A 1 79 ? 25.040 1.784 -27.500 1.00 77.00 79 SER A N 1
ATOM 551 C CA . SER A 1 79 ? 25.213 0.463 -28.106 1.00 77.00 79 SER A CA 1
ATOM 552 C C . SER A 1 79 ? 24.521 0.390 -29.471 1.00 77.00 79 SER A C 1
ATOM 554 O O . SER A 1 79 ? 23.486 1.015 -29.679 1.00 77.00 79 SER A O 1
ATOM 556 N N . ALA A 1 80 ? 25.067 -0.379 -30.417 1.00 79.19 80 ALA A N 1
ATOM 557 C CA . ALA A 1 80 ? 24.428 -0.630 -31.713 1.00 79.19 80 ALA A CA 1
ATOM 558 C C . ALA A 1 80 ? 23.438 -1.802 -31.626 1.00 79.19 80 ALA A C 1
ATOM 560 O O . ALA A 1 80 ? 23.777 -2.857 -31.080 1.00 79.19 80 ALA A O 1
ATOM 561 N N . ALA A 1 81 ? 22.236 -1.645 -32.187 1.00 78.31 81 ALA A N 1
ATOM 562 C CA . ALA A 1 81 ? 21.274 -2.738 -32.281 1.00 78.31 81 ALA A CA 1
ATOM 563 C C . ALA A 1 81 ? 21.748 -3.786 -33.304 1.00 78.31 81 ALA A C 1
ATOM 565 O O . ALA A 1 81 ? 22.205 -3.450 -34.397 1.00 78.31 81 ALA A O 1
ATOM 566 N N . LYS A 1 82 ? 21.630 -5.074 -32.960 1.00 77.62 82 LYS A N 1
ATOM 567 C CA . LYS A 1 82 ? 21.990 -6.199 -33.844 1.00 77.62 82 LYS A CA 1
ATOM 568 C C . LYS A 1 82 ? 20.859 -6.593 -34.799 1.00 77.62 82 LYS A C 1
ATOM 570 O O . LYS A 1 82 ? 21.099 -7.348 -35.734 1.00 77.62 82 LYS A O 1
ATOM 575 N N . GLY A 1 83 ? 19.637 -6.120 -34.555 1.00 76.31 83 GLY A N 1
ATOM 576 C CA . GLY A 1 83 ? 18.466 -6.380 -35.391 1.00 76.31 83 GLY A CA 1
ATOM 577 C C . GLY A 1 83 ? 17.333 -5.385 -35.141 1.00 76.31 83 GLY A C 1
ATOM 578 O O . GLY A 1 83 ? 17.443 -4.501 -34.288 1.00 76.31 83 GLY A O 1
ATOM 579 N N . ALA A 1 84 ? 16.230 -5.544 -35.878 1.00 74.25 84 ALA A N 1
ATOM 580 C CA . ALA A 1 84 ? 15.041 -4.701 -35.749 1.00 74.25 84 ALA A CA 1
ATOM 581 C C . ALA A 1 84 ? 14.457 -4.725 -34.321 1.00 74.25 84 ALA A C 1
ATOM 583 O O . ALA A 1 84 ? 14.621 -5.699 -33.585 1.00 74.25 84 ALA A O 1
ATOM 584 N N . SER A 1 85 ? 13.768 -3.647 -33.933 1.00 70.69 85 SER A N 1
ATOM 585 C CA . SER A 1 85 ? 13.129 -3.502 -32.611 1.00 70.69 85 SER A CA 1
ATOM 586 C C . SER A 1 85 ? 14.103 -3.612 -31.423 1.00 70.69 85 SER A C 1
ATOM 588 O O . SER A 1 85 ? 13.765 -4.193 -30.395 1.00 70.69 85 SER A O 1
ATOM 590 N N . PHE A 1 86 ? 15.317 -3.060 -31.559 1.00 69.94 86 PHE A N 1
ATOM 591 C CA . PHE A 1 86 ? 16.374 -3.075 -30.531 1.00 69.94 86 PHE A CA 1
ATOM 592 C C . PHE A 1 86 ? 16.906 -4.477 -30.176 1.00 69.94 86 PHE A C 1
ATOM 594 O O . PHE A 1 86 ? 17.458 -4.694 -29.094 1.00 69.94 86 PHE A O 1
ATOM 601 N N . TYR A 1 87 ? 16.773 -5.448 -31.083 1.00 72.31 87 TYR A N 1
ATOM 602 C CA . TYR A 1 87 ? 17.304 -6.792 -30.874 1.00 72.31 87 TYR A CA 1
ATOM 603 C C . TYR A 1 87 ? 18.827 -6.762 -30.666 1.00 72.31 87 TYR A C 1
ATOM 605 O O . TYR A 1 87 ? 19.563 -6.109 -31.405 1.00 72.31 87 TYR A O 1
ATOM 613 N N . GLY A 1 88 ? 19.316 -7.477 -29.648 1.00 67.50 88 GLY A N 1
ATOM 614 C CA . GLY A 1 88 ? 20.740 -7.526 -29.299 1.00 67.50 88 GLY A CA 1
ATOM 615 C C . GLY A 1 88 ? 21.266 -6.335 -28.489 1.00 67.50 88 GLY A C 1
ATOM 616 O O . GLY A 1 88 ? 22.456 -6.319 -28.177 1.00 67.50 88 GLY A O 1
ATOM 617 N N . CYS A 1 89 ? 20.403 -5.389 -28.104 1.00 73.19 89 CYS A N 1
ATOM 618 C CA . CYS A 1 89 ? 20.750 -4.293 -27.201 1.00 73.19 89 CYS A CA 1
ATOM 619 C C . CYS A 1 89 ? 20.820 -4.751 -25.734 1.00 73.19 89 CYS A C 1
ATOM 621 O O . CYS A 1 89 ? 19.901 -5.445 -25.282 1.00 73.19 89 CYS A O 1
ATOM 623 N N . PRO A 1 90 ? 21.858 -4.358 -24.970 1.00 64.19 90 PRO A N 1
ATOM 624 C CA . PRO A 1 90 ? 21.961 -4.677 -23.548 1.00 64.19 90 PRO A CA 1
ATOM 625 C C . PRO A 1 90 ? 20.784 -4.073 -22.765 1.00 64.19 90 PRO A C 1
ATOM 627 O O . PRO A 1 90 ? 20.358 -2.954 -23.039 1.00 64.19 90 PRO A O 1
ATOM 630 N N . ASN A 1 91 ? 20.258 -4.822 -21.789 1.00 64.50 91 ASN A N 1
ATOM 631 C CA . ASN A 1 91 ? 19.156 -4.412 -20.903 1.00 64.50 91 ASN A CA 1
ATOM 632 C C . ASN A 1 91 ? 17.815 -4.102 -21.598 1.00 64.50 91 ASN A C 1
ATOM 634 O O . ASN A 1 91 ? 17.074 -3.232 -21.148 1.00 64.50 91 ASN A O 1
ATOM 638 N N . THR A 1 92 ? 17.473 -4.811 -22.677 1.00 66.12 92 THR A N 1
AT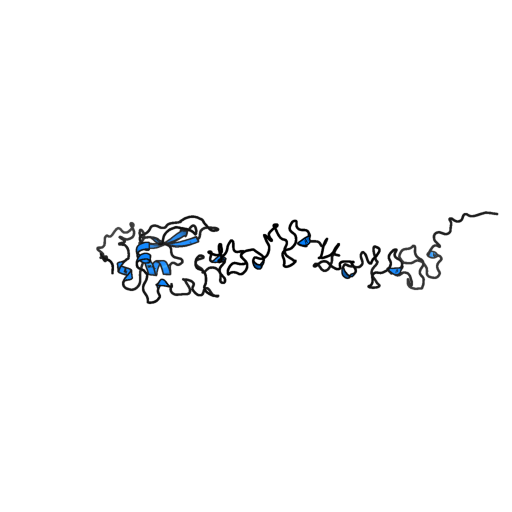OM 639 C CA . THR A 1 92 ? 16.161 -4.663 -23.331 1.00 66.12 92 THR A CA 1
ATOM 640 C C . THR A 1 92 ? 15.228 -5.831 -23.022 1.00 66.12 92 THR A C 1
ATOM 642 O O . THR A 1 92 ? 15.629 -6.997 -23.024 1.00 66.12 92 THR A O 1
ATOM 645 N N . CYS A 1 93 ? 13.946 -5.524 -22.805 1.00 71.38 93 CYS A N 1
ATOM 646 C CA . CYS A 1 93 ? 12.886 -6.512 -22.591 1.00 71.38 93 CYS A CA 1
ATOM 647 C C . CYS A 1 93 ? 12.749 -7.532 -23.737 1.00 71.38 93 CYS A C 1
ATOM 649 O O . CYS A 1 93 ? 12.265 -8.643 -23.520 1.00 71.38 93 CYS A O 1
ATOM 651 N N . ALA A 1 94 ? 13.237 -7.191 -24.934 1.00 69.94 94 ALA A N 1
ATOM 652 C CA . ALA A 1 94 ? 13.223 -8.030 -26.129 1.00 69.94 94 ALA A CA 1
ATOM 653 C C . ALA A 1 94 ? 14.111 -9.282 -26.017 1.00 69.94 94 ALA A C 1
ATOM 655 O O . ALA A 1 94 ? 13.925 -10.227 -26.778 1.00 69.94 94 ALA A O 1
ATOM 656 N N . GLN A 1 95 ? 15.063 -9.304 -25.078 1.00 70.38 95 GLN A N 1
ATOM 657 C CA . GLN A 1 95 ? 15.884 -10.487 -24.791 1.00 70.38 95 GLN A CA 1
ATOM 658 C C . GLN A 1 95 ? 15.266 -11.406 -23.731 1.00 70.38 95 GLN A C 1
ATOM 660 O O . GLN A 1 95 ? 15.773 -12.503 -23.502 1.00 70.38 95 GLN A O 1
ATOM 665 N N . SER A 1 96 ? 14.204 -10.967 -23.050 1.00 72.31 96 SER A N 1
ATOM 666 C CA . SER A 1 96 ? 13.568 -11.778 -22.017 1.00 72.31 96 SER A CA 1
ATOM 667 C C . SER A 1 96 ? 12.791 -12.943 -22.636 1.00 72.31 96 SER A C 1
ATOM 669 O O . SER A 1 96 ? 12.290 -12.847 -23.756 1.00 72.31 96 SER A O 1
ATOM 671 N N . GLN A 1 97 ? 12.655 -14.039 -21.885 1.00 80.69 97 GLN A N 1
ATOM 672 C CA . GLN A 1 97 ? 11.958 -15.255 -22.323 1.00 80.69 97 GLN A CA 1
ATOM 673 C C . GLN A 1 97 ? 10.531 -14.990 -22.837 1.00 80.69 97 GLN A C 1
ATOM 675 O O . GLN A 1 97 ? 10.051 -15.720 -23.703 1.00 80.69 97 GLN A O 1
ATOM 680 N N . TYR A 1 98 ? 9.865 -13.954 -22.321 1.00 80.25 98 TYR A N 1
ATOM 681 C CA . TYR A 1 98 ? 8.483 -13.605 -22.661 1.00 80.25 98 TYR A CA 1
ATOM 682 C C . TYR A 1 98 ? 8.360 -12.275 -23.423 1.00 80.25 98 TYR A C 1
ATOM 684 O O . TYR A 1 98 ? 7.250 -11.814 -23.681 1.00 80.25 98 TYR A O 1
ATOM 692 N N . GLY A 1 99 ? 9.485 -11.676 -23.824 1.00 81.56 99 GLY A N 1
ATOM 693 C CA . GLY A 1 99 ? 9.529 -10.447 -24.612 1.00 81.56 99 GLY A CA 1
ATOM 694 C C . GLY A 1 99 ? 9.111 -9.181 -23.854 1.00 81.56 99 GLY A C 1
ATOM 695 O O . GLY A 1 99 ? 9.116 -9.110 -22.624 1.00 81.56 99 GLY A O 1
ATOM 696 N N . CYS A 1 100 ? 8.786 -8.132 -24.609 1.00 82.19 100 CYS A N 1
ATOM 697 C CA . CYS A 1 100 ? 8.369 -6.851 -24.048 1.00 82.19 100 CYS A CA 1
ATOM 698 C C . CYS A 1 100 ? 6.871 -6.807 -23.748 1.00 82.19 100 CYS A C 1
ATOM 700 O O . CYS A 1 100 ? 6.042 -7.320 -24.501 1.00 82.19 100 CYS A O 1
ATOM 702 N N . CYS A 1 101 ? 6.528 -6.086 -22.688 1.00 83.12 101 CYS A N 1
ATOM 703 C CA . CYS A 1 101 ? 5.193 -5.564 -22.473 1.00 83.12 101 CYS A CA 1
ATOM 704 C C . CYS A 1 101 ? 4.782 -4.635 -23.633 1.00 83.12 101 CYS A C 1
ATOM 706 O O . CYS A 1 101 ? 5.639 -4.155 -24.381 1.00 83.12 101 CYS A O 1
ATOM 708 N N . PRO A 1 102 ? 3.478 -4.340 -23.801 1.00 83.44 102 PRO A N 1
ATOM 709 C CA . PRO A 1 102 ? 2.999 -3.487 -24.898 1.00 83.44 102 PRO A CA 1
ATOM 710 C C . PRO A 1 102 ? 3.563 -2.059 -24.908 1.00 83.44 102 PRO A C 1
ATOM 712 O O . PRO A 1 102 ? 3.464 -1.374 -25.919 1.00 83.44 102 PRO A O 1
ATOM 715 N N . ASP A 1 103 ? 4.162 -1.618 -23.801 1.00 77.69 103 ASP A N 1
ATOM 716 C CA . ASP 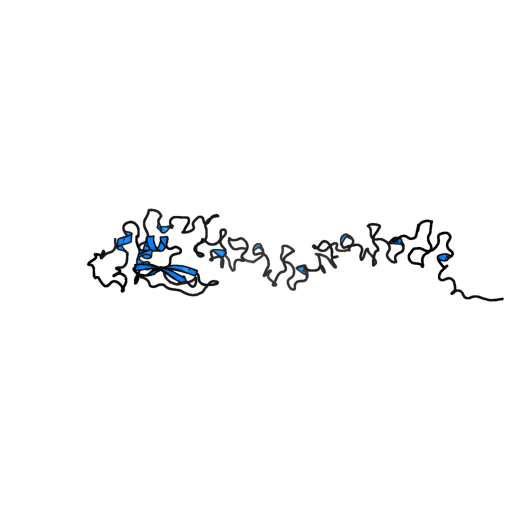A 1 103 ? 4.886 -0.351 -23.688 1.00 77.69 103 ASP A CA 1
ATOM 717 C C . ASP A 1 103 ? 6.275 -0.363 -24.367 1.00 77.69 103 ASP A C 1
ATOM 719 O O . ASP A 1 103 ? 6.924 0.680 -24.448 1.00 77.69 103 ASP A O 1
ATOM 723 N N . GLY A 1 104 ? 6.747 -1.526 -24.834 1.00 75.25 104 GLY A N 1
ATOM 724 C CA . GLY A 1 104 ? 8.043 -1.707 -25.492 1.00 75.25 104 GLY A CA 1
ATOM 725 C C . GLY A 1 104 ? 9.257 -1.508 -24.580 1.00 75.25 104 GLY A C 1
ATOM 726 O O . GLY A 1 104 ? 10.382 -1.464 -25.078 1.00 75.25 104 GLY A O 1
ATOM 727 N N . LYS A 1 105 ? 9.047 -1.366 -23.266 1.00 76.25 105 LYS A N 1
ATOM 728 C CA . LYS A 1 105 ? 10.095 -1.039 -22.286 1.00 76.25 105 LYS A CA 1
ATOM 729 C C . LYS A 1 105 ? 10.192 -2.078 -21.176 1.00 76.25 105 LYS A C 1
ATOM 731 O O . LYS A 1 105 ? 11.300 -2.451 -20.792 1.00 76.25 105 LYS A O 1
ATOM 736 N N . THR A 1 106 ? 9.058 -2.558 -20.673 1.00 78.56 106 THR A N 1
ATOM 737 C CA . THR A 1 106 ? 9.016 -3.463 -19.519 1.00 78.56 106 THR A CA 1
ATOM 738 C C . THR A 1 106 ? 9.172 -4.914 -19.977 1.00 78.56 106 THR A C 1
ATOM 740 O O . THR A 1 106 ? 8.588 -5.317 -20.981 1.00 78.56 106 THR A O 1
ATOM 743 N N . ALA A 1 107 ? 9.982 -5.716 -19.281 1.00 79.62 107 ALA A N 1
ATOM 744 C CA . ALA A 1 107 ? 10.121 -7.142 -19.581 1.00 79.62 107 ALA A CA 1
ATOM 745 C C . ALA A 1 107 ? 8.935 -7.920 -19.012 1.00 79.62 107 ALA A C 1
ATOM 747 O O . ALA A 1 107 ? 8.677 -7.859 -17.810 1.00 79.62 107 ALA A O 1
ATOM 748 N N . ALA A 1 108 ? 8.231 -8.665 -19.864 1.00 81.94 108 ALA A N 1
ATOM 749 C CA . ALA A 1 108 ? 7.183 -9.555 -19.398 1.00 81.94 108 ALA A CA 1
ATOM 750 C C . ALA A 1 108 ? 7.815 -10.706 -18.598 1.00 81.94 108 ALA A C 1
ATOM 752 O O . ALA A 1 108 ? 8.807 -11.315 -19.004 1.00 81.94 108 ALA A O 1
ATOM 753 N N . ARG A 1 109 ? 7.234 -11.012 -17.440 1.00 80.50 109 ARG A N 1
ATOM 754 C CA . ARG A 1 109 ? 7.649 -12.115 -16.567 1.00 80.50 109 ARG A CA 1
ATOM 755 C C . ARG A 1 109 ? 7.003 -13.448 -16.955 1.00 80.50 109 ARG A C 1
ATOM 757 O O . ARG A 1 109 ? 7.513 -14.488 -16.549 1.00 80.50 109 ARG A O 1
ATOM 764 N N . GLY A 1 110 ? 5.925 -13.421 -17.740 1.00 79.38 110 GLY A N 1
ATOM 765 C CA . GLY A 1 110 ? 5.197 -14.611 -18.182 1.00 79.38 110 GLY A CA 1
ATOM 766 C C . GLY A 1 110 ? 4.472 -14.411 -19.513 1.00 79.38 110 GLY A C 1
ATOM 767 O O . GLY A 1 110 ? 4.299 -13.290 -19.996 1.00 79.38 110 GLY A O 1
ATOM 768 N N . SER A 1 111 ? 4.008 -15.515 -20.099 1.00 74.25 111 SER A N 1
ATOM 769 C CA . SER A 1 111 ? 3.408 -15.594 -21.442 1.00 74.25 111 SER A CA 1
ATOM 770 C C . SER A 1 111 ? 2.078 -14.840 -21.605 1.00 74.25 111 SER A C 1
ATOM 772 O O . SER A 1 111 ? 1.636 -14.636 -22.732 1.00 74.25 111 SER A O 1
ATOM 774 N N . ASN A 1 112 ? 1.474 -14.360 -20.512 1.00 70.19 112 ASN A N 1
ATOM 775 C CA . ASN A 1 112 ? 0.222 -13.591 -20.500 1.00 70.19 112 ASN A CA 1
ATOM 776 C C . ASN A 1 112 ? 0.410 -12.105 -20.149 1.00 70.19 112 ASN A C 1
ATOM 778 O O . ASN A 1 112 ? -0.506 -11.491 -19.604 1.00 70.19 112 ASN A O 1
ATOM 782 N N . LYS A 1 113 ? 1.585 -11.519 -20.427 1.00 69.81 113 LYS A N 1
ATOM 783 C CA . LYS A 1 113 ? 1.949 -10.163 -19.961 1.00 69.81 113 LYS A CA 1
ATOM 784 C C . LYS A 1 113 ? 1.981 -10.056 -18.430 1.00 69.81 113 LYS A C 1
ATOM 786 O O . LYS A 1 113 ? 1.767 -8.990 -17.861 1.00 69.81 113 LYS A O 1
ATOM 791 N N . GLU A 1 114 ? 2.245 -11.166 -17.748 1.00 69.06 114 GLU A N 1
ATOM 792 C CA . GLU A 1 114 ? 2.460 -11.161 -16.302 1.00 69.06 114 GLU A CA 1
ATOM 793 C C . GLU A 1 114 ? 3.677 -10.293 -15.979 1.00 69.06 114 GLU A C 1
ATOM 795 O O . GLU A 1 114 ? 4.690 -10.359 -16.674 1.00 69.06 114 GLU A O 1
ATOM 800 N N . GLY A 1 115 ? 3.578 -9.452 -14.950 1.00 74.75 115 GLY A N 1
ATOM 801 C CA . GLY A 1 115 ? 4.618 -8.474 -14.620 1.00 74.75 115 GLY A CA 1
ATOM 802 C C . GLY A 1 115 ? 4.638 -7.226 -15.512 1.00 74.75 115 GLY A C 1
ATOM 803 O O . GLY A 1 115 ? 5.479 -6.360 -15.295 1.00 74.75 115 GLY A O 1
ATOM 804 N N . CYS A 1 116 ? 3.725 -7.108 -16.481 1.00 83.81 116 CYS A N 1
ATOM 805 C CA . CYS A 1 116 ? 3.490 -5.855 -17.194 1.00 83.81 116 CYS A CA 1
ATOM 806 C C . CYS A 1 116 ? 2.588 -4.911 -16.387 1.00 83.81 116 CYS A C 1
ATOM 808 O O . CYS A 1 116 ? 1.839 -5.384 -15.530 1.00 83.81 116 CYS A O 1
ATOM 810 N N . PRO A 1 117 ? 2.604 -3.596 -16.691 1.00 85.81 117 PRO A N 1
ATOM 811 C CA . PRO A 1 117 ? 1.677 -2.639 -16.092 1.00 85.81 117 PRO A CA 1
ATOM 812 C C . PRO A 1 117 ? 0.224 -3.124 -16.154 1.00 85.81 117 PRO A C 1
ATOM 814 O O . PRO A 1 117 ? -0.212 -3.672 -17.176 1.00 85.81 117 PRO A O 1
ATOM 817 N N . CYS A 1 118 ? -0.523 -2.901 -15.071 1.00 88.94 118 CYS A N 1
ATOM 818 C CA . CYS A 1 118 ? -1.869 -3.442 -14.864 1.00 88.94 118 CYS A CA 1
ATOM 819 C C . CYS A 1 118 ? -2.843 -3.109 -16.007 1.00 88.94 118 CYS A C 1
ATOM 821 O O . CYS A 1 118 ? -3.699 -3.928 -16.340 1.00 88.94 118 CYS A O 1
ATOM 823 N N . GLN A 1 119 ? -2.649 -1.978 -16.694 1.00 87.75 119 GLN A N 1
ATOM 824 C CA . GLN A 1 119 ? -3.441 -1.535 -17.850 1.00 87.75 119 GLN A CA 1
ATOM 825 C C . GLN A 1 119 ? -3.460 -2.526 -19.027 1.00 87.75 119 GLN A C 1
ATOM 827 O O . GLN A 1 119 ? -4.325 -2.441 -19.896 1.00 87.75 119 GLN A O 1
ATOM 832 N N . TYR A 1 120 ? -2.503 -3.456 -19.081 1.00 83.81 120 TYR A N 1
ATOM 833 C CA . TYR A 1 120 ? -2.399 -4.464 -20.138 1.00 83.81 120 TYR A CA 1
ATOM 834 C C . TYR A 1 120 ? -2.860 -5.859 -19.713 1.00 83.81 120 TYR A C 1
ATOM 836 O O . TYR A 1 120 ? -2.803 -6.790 -20.523 1.00 83.81 120 TYR A O 1
ATOM 844 N N . THR A 1 121 ? -3.270 -6.012 -18.457 1.00 83.06 121 THR A N 1
ATOM 845 C CA . THR A 1 121 ? -3.753 -7.275 -17.894 1.00 83.06 121 THR A CA 1
ATOM 846 C C . THR A 1 121 ? -5.233 -7.482 -18.225 1.00 83.06 121 THR A C 1
ATOM 848 O O . THR A 1 121 ? -5.918 -6.565 -18.674 1.00 83.06 121 THR A O 1
ATOM 851 N N . ARG A 1 122 ? -5.746 -8.704 -18.029 1.00 84.50 122 ARG A N 1
ATOM 852 C CA . ARG A 1 122 ? -7.121 -9.074 -18.415 1.00 84.50 122 ARG A CA 1
ATOM 853 C C . ARG A 1 122 ? -8.198 -8.226 -17.729 1.00 84.50 122 ARG A C 1
ATOM 855 O O . ARG A 1 122 ? -9.215 -7.949 -18.358 1.00 84.50 122 ARG A O 1
ATOM 862 N N . TYR A 1 123 ? -7.991 -7.866 -16.464 1.00 87.81 123 TYR A N 1
ATOM 863 C CA . TYR A 1 123 ? -8.981 -7.162 -15.642 1.00 87.81 123 TYR A CA 1
ATOM 864 C C . TYR A 1 123 ? -8.595 -5.709 -15.338 1.00 87.81 123 TYR A C 1
ATOM 866 O O . TYR A 1 123 ? -9.374 -4.991 -14.721 1.00 87.81 123 TYR A O 1
ATOM 874 N N . GLY A 1 124 ? -7.439 -5.252 -15.826 1.00 89.12 124 GLY A N 1
ATOM 875 C CA . GLY A 1 124 ? -6.989 -3.875 -15.665 1.00 89.12 124 GLY A CA 1
ATOM 876 C C . GLY A 1 124 ? -6.392 -3.589 -14.287 1.00 89.12 124 GLY A C 1
ATOM 877 O O . GLY A 1 124 ? -5.833 -4.468 -13.627 1.00 89.12 124 GLY A O 1
ATOM 878 N N . CYS A 1 125 ? -6.473 -2.324 -13.888 1.00 92.31 125 CYS A N 1
ATOM 879 C CA . CYS A 1 125 ? -5.912 -1.826 -12.639 1.00 92.31 125 CYS A CA 1
ATOM 880 C C . CYS A 1 125 ? -6.975 -1.715 -11.546 1.00 92.31 125 CYS A C 1
ATOM 882 O O . CYS A 1 125 ? -8.137 -1.427 -11.835 1.00 92.31 125 CYS A O 1
ATOM 884 N N . CYS A 1 126 ? -6.549 -1.865 -10.297 1.00 93.25 126 CYS A N 1
ATOM 885 C CA . CYS A 1 126 ? -7.292 -1.407 -9.136 1.00 93.25 126 CYS A CA 1
ATOM 886 C C . CYS A 1 126 ? -7.464 0.128 -9.158 1.00 93.25 126 CYS A C 1
ATOM 888 O O . CYS A 1 126 ? -6.827 0.817 -9.964 1.00 93.25 126 CYS A O 1
ATOM 890 N N . PRO A 1 127 ? -8.307 0.696 -8.273 1.00 92.69 127 PRO A N 1
ATOM 891 C CA . PRO A 1 127 ? -8.527 2.144 -8.200 1.00 92.69 127 PRO A CA 1
ATOM 892 C C . PRO A 1 127 ? -7.269 2.998 -7.973 1.00 92.69 127 PRO A C 1
ATOM 894 O O . PRO A 1 127 ? -7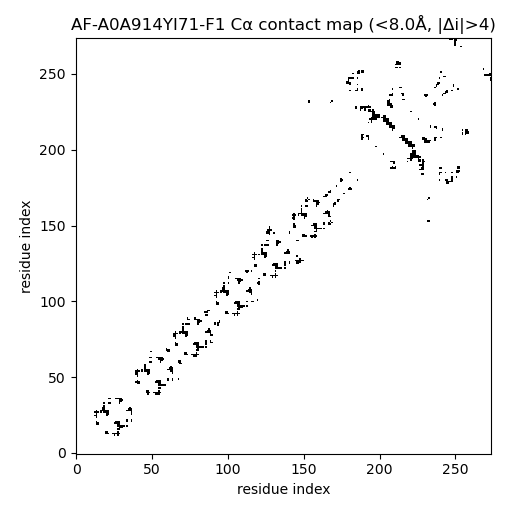.298 4.198 -8.250 1.00 92.69 127 PRO A O 1
ATOM 897 N N . ASP A 1 128 ? -6.189 2.405 -7.461 1.00 90.38 128 ASP A N 1
ATOM 898 C CA . ASP A 1 128 ? -4.865 3.025 -7.328 1.00 90.38 128 ASP A CA 1
ATOM 899 C C . ASP A 1 128 ? -4.138 3.251 -8.670 1.00 90.38 128 ASP A C 1
ATOM 901 O O . ASP A 1 128 ? -3.190 4.030 -8.721 1.00 90.38 128 ASP A O 1
ATOM 905 N N . GLY A 1 129 ? -4.588 2.618 -9.758 1.00 89.88 129 GLY A N 1
ATOM 906 C CA . GLY A 1 129 ? -4.012 2.745 -11.098 1.00 89.88 129 GLY A CA 1
ATOM 907 C C . GLY A 1 129 ? -2.726 1.948 -11.331 1.00 89.88 129 GLY A C 1
ATOM 908 O O . GLY A 1 129 ? -2.199 1.986 -12.439 1.00 89.88 129 GLY A O 1
ATOM 909 N N . GLU A 1 130 ? -2.250 1.205 -10.332 1.00 87.69 130 GLU A N 1
ATOM 910 C CA . GLU A 1 130 ? -0.955 0.511 -10.363 1.00 87.69 130 GLU A CA 1
ATOM 911 C C . GLU A 1 130 ? -1.105 -0.991 -10.088 1.00 87.69 130 GLU A C 1
ATOM 913 O O . GLU A 1 130 ? -0.447 -1.827 -10.719 1.00 87.69 130 GLU A O 1
ATOM 918 N N . THR A 1 131 ? -1.998 -1.368 -9.169 1.00 87.81 131 THR A N 1
ATOM 919 C CA . THR A 1 131 ? -2.177 -2.768 -8.782 1.00 87.81 131 THR A CA 1
ATOM 920 C C . THR A 1 131 ? -3.024 -3.504 -9.814 1.00 87.81 131 THR A C 1
ATOM 922 O O . THR A 1 131 ? -4.020 -2.991 -10.307 1.00 87.81 131 THR A O 1
ATOM 925 N N . THR A 1 132 ? -2.642 -4.733 -10.161 1.00 87.62 132 THR A N 1
ATOM 926 C CA . THR A 1 132 ? -3.411 -5.572 -11.096 1.00 87.62 132 THR A CA 1
ATOM 927 C C . THR A 1 132 ? -4.647 -6.156 -10.414 1.00 87.62 132 THR A C 1
ATOM 929 O O . THR A 1 132 ? -4.507 -6.837 -9.400 1.00 87.62 132 THR A O 1
ATOM 932 N N . ALA A 1 133 ? -5.832 -5.959 -11.000 1.00 91.12 133 ALA A N 1
ATOM 933 C CA . ALA A 1 133 ? -7.058 -6.607 -10.537 1.00 91.12 133 ALA A CA 1
ATOM 934 C C . ALA A 1 133 ? -7.034 -8.115 -10.856 1.00 91.12 133 ALA A C 1
ATOM 936 O O . ALA A 1 133 ? -6.623 -8.533 -11.945 1.00 91.12 133 ALA A O 1
ATOM 937 N N . LEU A 1 134 ? -7.482 -8.945 -9.913 1.00 88.00 134 LEU A N 1
ATOM 938 C CA . LEU A 1 134 ? -7.472 -10.407 -10.042 1.00 88.00 134 LEU A CA 1
ATOM 939 C C . LEU A 1 134 ? -8.675 -10.937 -10.833 1.00 88.00 134 LEU A C 1
ATOM 941 O O . LEU A 1 134 ? -8.583 -12.007 -11.439 1.00 88.00 134 LEU A O 1
ATOM 945 N N . GLY A 1 135 ? -9.773 -10.180 -10.869 1.00 87.81 135 GLY A N 1
ATOM 946 C CA . GLY A 1 135 ? -11.017 -10.564 -11.532 1.00 87.81 135 GLY A CA 1
ATOM 947 C C . GLY A 1 135 ? -11.882 -9.368 -11.960 1.00 87.81 135 GLY A C 1
ATOM 948 O O . GLY A 1 135 ? -11.490 -8.210 -11.801 1.00 87.81 135 GLY A O 1
ATOM 949 N N . PRO A 1 136 ? -13.063 -9.628 -12.552 1.00 87.94 136 PRO A N 1
ATOM 950 C CA . PRO A 1 136 ? -13.989 -8.578 -12.974 1.00 87.94 136 PRO A CA 1
ATOM 951 C C . PRO A 1 136 ? -14.566 -7.817 -11.768 1.00 87.94 136 PRO A C 1
ATOM 953 O O . PRO A 1 136 ? -14.703 -8.383 -10.691 1.00 87.94 136 PRO A O 1
ATOM 956 N N . ASN A 1 137 ? -14.978 -6.559 -11.971 1.00 87.38 137 ASN A N 1
ATOM 957 C CA . ASN A 1 137 ? -15.520 -5.674 -10.924 1.00 87.38 137 ASN A CA 1
ATOM 958 C C . ASN A 1 137 ? -14.542 -5.377 -9.768 1.00 87.38 137 ASN A C 1
ATOM 960 O O . ASN A 1 137 ? -14.958 -5.365 -8.614 1.00 87.38 137 ASN A O 1
ATOM 964 N N . GLU A 1 138 ? -13.263 -5.128 -10.073 1.00 86.81 138 GLU A N 1
ATOM 965 C CA . GLU A 1 138 ? -12.230 -4.807 -9.068 1.00 86.81 138 GLU A CA 1
ATOM 966 C C . GLU A 1 138 ? -11.992 -5.935 -8.045 1.00 86.81 138 GLU A C 1
ATOM 968 O O . GLU A 1 138 ? -11.597 -5.696 -6.904 1.00 86.81 138 GLU A O 1
ATOM 973 N N . ASP A 1 139 ? -12.227 -7.183 -8.450 1.00 87.25 139 ASP A N 1
ATOM 974 C CA . ASP A 1 139 ? -11.957 -8.343 -7.606 1.00 87.25 139 ASP A CA 1
ATOM 975 C C . ASP A 1 139 ? -10.456 -8.419 -7.272 1.00 87.25 139 ASP A C 1
ATOM 977 O O . ASP A 1 139 ? -9.595 -8.300 -8.154 1.00 87.25 139 ASP A O 1
ATOM 981 N N . GLY A 1 140 ? -10.143 -8.559 -5.983 1.00 85.19 140 GLY A N 1
ATOM 982 C CA . GLY A 1 140 ? -8.792 -8.405 -5.429 1.00 85.19 140 GLY A CA 1
ATOM 983 C C . GLY A 1 140 ? -8.358 -6.964 -5.100 1.00 85.19 140 GLY A C 1
ATOM 984 O O . GLY A 1 140 ? -7.216 -6.770 -4.688 1.00 85.19 140 GLY A O 1
ATOM 985 N N . CYS A 1 141 ? -9.233 -5.961 -5.258 1.00 90.12 141 CYS A N 1
ATOM 986 C CA . CYS A 1 141 ? -8.993 -4.551 -4.898 1.00 90.12 141 CYS A CA 1
ATOM 987 C C . CYS A 1 141 ? -9.819 -4.099 -3.670 1.00 90.12 141 CYS A C 1
ATOM 989 O O . CYS A 1 141 ? -10.162 -2.922 -3.489 1.00 90.12 141 CYS A O 1
ATOM 991 N N . ASP A 1 142 ? -10.194 -5.044 -2.815 1.00 85.50 142 ASP A N 1
ATOM 992 C CA . ASP A 1 142 ? -10.990 -4.837 -1.606 1.00 85.50 142 ASP A CA 1
ATOM 993 C C . ASP A 1 142 ? -10.210 -4.104 -0.501 1.00 85.50 142 ASP A C 1
ATOM 995 O O . ASP A 1 142 ? -10.801 -3.327 0.252 1.00 85.50 142 ASP A O 1
ATOM 999 N N . ASP A 1 143 ? -8.885 -4.233 -0.484 1.00 85.94 143 ASP A N 1
ATOM 1000 C CA . ASP A 1 143 ? -7.993 -3.568 0.468 1.00 85.94 143 ASP A CA 1
ATOM 1001 C C . ASP A 1 143 ? -7.862 -2.051 0.212 1.00 85.94 143 ASP A C 1
ATOM 1003 O O . ASP A 1 143 ? -7.795 -1.585 -0.929 1.00 85.94 143 ASP A O 1
ATOM 1007 N N . CYS A 1 144 ? -7.780 -1.251 1.280 1.00 88.75 144 CYS A N 1
ATOM 1008 C CA . CYS A 1 144 ? -7.583 0.197 1.177 1.00 88.75 144 CYS A CA 1
ATOM 1009 C C . CYS A 1 144 ? -6.255 0.599 0.533 1.00 88.75 144 CYS A C 1
ATOM 1011 O O . CYS A 1 144 ? -6.156 1.694 -0.021 1.00 88.75 144 CYS A O 1
ATOM 1013 N N . ARG A 1 145 ? -5.253 -0.284 0.544 1.00 87.69 145 ARG A N 1
ATOM 1014 C CA . ARG A 1 145 ? -3.962 -0.066 -0.122 1.00 87.69 145 ARG A CA 1
ATOM 1015 C C . ARG A 1 145 ? -4.105 0.068 -1.634 1.00 87.69 145 ARG A C 1
ATOM 1017 O O . ARG A 1 145 ? -3.283 0.732 -2.247 1.00 87.69 145 ARG A O 1
ATOM 1024 N N . TYR A 1 146 ? -5.153 -0.527 -2.199 1.00 90.56 146 TYR A N 1
ATOM 1025 C CA . TYR A 1 146 ? -5.458 -0.491 -3.629 1.00 90.56 146 TYR A CA 1
ATOM 1026 C C . TYR A 1 146 ? -6.514 0.568 -3.974 1.00 90.56 146 TYR A C 1
ATOM 1028 O O . TYR A 1 146 ? -6.980 0.650 -5.110 1.00 90.56 146 TYR A O 1
ATOM 1036 N N . ALA A 1 147 ? -6.922 1.379 -2.992 1.00 90.81 147 ALA A N 1
ATOM 1037 C CA . ALA A 1 147 ? -7.829 2.493 -3.203 1.00 90.81 147 ALA A CA 1
ATOM 1038 C C . ALA A 1 147 ? -7.088 3.701 -3.791 1.00 90.81 147 ALA A C 1
ATOM 1040 O O . ALA A 1 147 ? -5.927 3.957 -3.482 1.00 90.81 147 ALA A O 1
ATOM 1041 N N . LYS A 1 148 ? -7.813 4.522 -4.553 1.00 92.19 148 LYS A N 1
ATOM 1042 C CA . LYS A 1 148 ? -7.286 5.715 -5.232 1.00 92.19 148 LYS A CA 1
ATOM 1043 C C . LYS A 1 148 ? -6.530 6.695 -4.323 1.00 92.19 148 LYS A C 1
ATOM 1045 O O . LYS A 1 148 ? -5.568 7.317 -4.757 1.00 92.19 148 LYS A O 1
ATOM 1050 N N . TYR A 1 149 ? -6.989 6.865 -3.084 1.00 91.00 149 TYR A N 1
ATOM 1051 C CA . TYR A 1 149 ? -6.388 7.775 -2.098 1.00 91.00 149 TYR A CA 1
ATOM 1052 C C . TYR A 1 149 ? -5.677 7.025 -0.962 1.00 91.00 149 TYR A C 1
ATOM 1054 O O . TYR A 1 149 ? -5.293 7.631 0.036 1.00 91.00 149 TYR A O 1
ATOM 1062 N N . GLY A 1 150 ? -5.499 5.710 -1.119 1.00 88.62 150 GLY A N 1
ATOM 1063 C CA . GLY A 1 150 ? -4.880 4.839 -0.131 1.00 88.62 150 GLY A CA 1
ATOM 1064 C C . GLY A 1 150 ? -5.715 4.627 1.134 1.00 88.62 150 GLY A C 1
ATOM 1065 O O . GLY A 1 150 ? -6.929 4.865 1.187 1.00 88.62 150 GLY A O 1
ATOM 1066 N N . CYS A 1 151 ? -5.029 4.142 2.165 1.00 89.56 151 CYS A N 1
ATOM 1067 C CA . CYS A 1 151 ? -5.617 3.881 3.468 1.00 89.56 151 CYS A CA 1
ATOM 1068 C C . CYS A 1 151 ? -5.706 5.144 4.318 1.00 89.56 151 CYS A C 1
ATOM 1070 O O . CYS A 1 151 ? -4.816 5.996 4.329 1.00 89.56 151 CYS A O 1
ATOM 1072 N N . CYS A 1 152 ? -6.765 5.201 5.110 1.00 85.75 152 CYS A N 1
ATOM 1073 C CA . CYS A 1 152 ? -6.870 6.105 6.235 1.00 85.75 152 CYS A CA 1
ATOM 1074 C C . CYS A 1 152 ? -5.774 5.836 7.287 1.00 85.75 152 CYS A C 1
ATOM 1076 O O . CYS A 1 152 ? -5.136 4.780 7.260 1.00 85.75 152 CYS A O 1
ATOM 1078 N N . PRO A 1 153 ? -5.563 6.752 8.257 1.00 81.56 153 PRO A N 1
ATOM 1079 C CA . PRO A 1 153 ? -4.562 6.566 9.315 1.00 81.56 153 PRO A CA 1
ATOM 1080 C C . PRO A 1 153 ? -4.803 5.328 10.193 1.00 81.56 153 PRO A C 1
ATOM 1082 O O . PRO A 1 153 ? -3.902 4.884 10.896 1.00 81.56 153 PRO A O 1
ATOM 1085 N N . ASP A 1 154 ? -6.016 4.772 10.145 1.00 71.81 154 ASP A N 1
ATOM 1086 C CA . ASP A 1 154 ? -6.393 3.513 10.790 1.00 71.81 154 ASP A CA 1
ATOM 1087 C C . ASP A 1 154 ? -5.858 2.261 10.063 1.00 71.81 154 ASP A C 1
ATOM 1089 O O . ASP A 1 154 ? -5.898 1.161 10.611 1.00 71.81 154 ASP A O 1
ATOM 1093 N N . GLY A 1 155 ? -5.355 2.411 8.833 1.00 76.69 155 GLY A N 1
ATOM 1094 C CA . GLY A 1 155 ? -4.862 1.319 7.999 1.00 76.69 155 GLY A CA 1
ATOM 1095 C C . GLY A 1 155 ? -5.941 0.334 7.540 1.00 76.69 155 GLY A C 1
ATOM 1096 O O . GLY A 1 155 ? -5.594 -0.786 7.163 1.00 76.69 155 GLY A O 1
ATOM 1097 N N . GLU A 1 156 ? -7.225 0.690 7.618 1.00 75.81 156 GLU A N 1
ATOM 1098 C CA . GLU A 1 156 ? -8.360 -0.175 7.248 1.00 75.81 156 GLU A CA 1
ATOM 1099 C C . GLU A 1 156 ? -9.337 0.522 6.307 1.00 75.81 156 GLU A C 1
ATOM 1101 O O . GLU A 1 156 ? -9.755 -0.053 5.301 1.00 75.81 156 GLU A O 1
ATOM 1106 N N . SER A 1 157 ? -9.697 1.766 6.612 1.00 83.19 157 SER A N 1
ATOM 1107 C CA . SER A 1 157 ? -10.708 2.482 5.845 1.00 83.19 157 SER A CA 1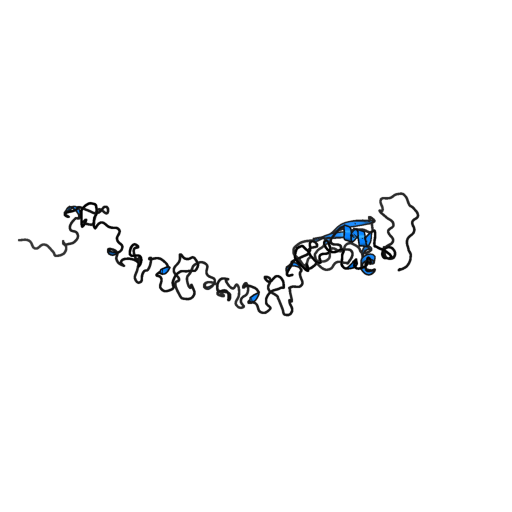
ATOM 1108 C C . SER A 1 157 ? -10.114 3.029 4.546 1.00 83.19 157 SER A C 1
ATOM 1110 O O . SER A 1 157 ? -8.984 3.521 4.519 1.00 83.19 157 SER A O 1
ATOM 1112 N N . LYS A 1 158 ? -10.885 2.982 3.453 1.00 89.06 158 LYS A N 1
ATOM 1113 C CA . LYS A 1 158 ? -10.516 3.637 2.187 1.00 89.06 158 LYS A CA 1
ATOM 1114 C C . LYS A 1 158 ? -10.686 5.149 2.344 1.00 89.06 158 LYS A C 1
ATOM 1116 O O . LYS A 1 158 ? -11.782 5.600 2.678 1.00 89.06 158 LYS A O 1
ATOM 1121 N N . ALA A 1 159 ? -9.639 5.932 2.088 1.00 89.06 159 ALA A N 1
ATOM 1122 C CA . ALA A 1 159 ? -9.776 7.384 2.044 1.00 89.06 159 ALA A CA 1
ATOM 1123 C C . ALA A 1 159 ? -10.633 7.788 0.829 1.00 89.06 159 ALA A C 1
ATOM 1125 O O . ALA A 1 159 ? -10.452 7.273 -0.276 1.00 89.06 159 ALA A O 1
ATOM 1126 N N . LEU A 1 160 ? -11.580 8.706 1.029 1.00 87.38 160 LEU A N 1
ATOM 1127 C CA . LEU A 1 160 ? -12.469 9.199 -0.032 1.00 87.38 160 LEU A CA 1
ATOM 1128 C C . LEU A 1 160 ? -11.828 10.319 -0.861 1.00 87.38 160 LEU A C 1
ATOM 1130 O O . LEU A 1 160 ? -12.299 10.616 -1.957 1.00 87.38 160 LEU A O 1
ATOM 1134 N N . GLY A 1 161 ? -10.762 10.932 -0.346 1.00 86.56 161 GLY A N 1
ATOM 1135 C CA . GLY A 1 161 ? -10.031 12.006 -1.007 1.00 86.56 161 GLY A CA 1
ATOM 1136 C C . GLY A 1 161 ? -8.625 12.188 -0.444 1.00 86.56 161 GLY A C 1
ATOM 1137 O O . GLY A 1 161 ? -8.232 11.539 0.528 1.00 86.56 161 GLY A O 1
ATOM 1138 N N . SER A 1 162 ? -7.871 13.098 -1.060 1.00 82.94 162 SER A N 1
ATOM 1139 C CA . SER A 1 162 ? -6.564 13.550 -0.568 1.00 82.94 162 SER A CA 1
ATOM 1140 C C . SER A 1 162 ? -6.678 14.140 0.843 1.00 82.94 162 SER A C 1
ATOM 1142 O O . SER A 1 162 ? -7.743 14.635 1.208 1.00 82.94 162 SER A O 1
ATOM 1144 N N . GLU A 1 163 ? -5.594 14.118 1.624 1.00 83.06 163 GLU A N 1
ATOM 1145 C CA . GLU A 1 163 ? -5.582 14.594 3.023 1.00 83.06 163 GLU A CA 1
ATOM 1146 C C . GLU A 1 163 ? -6.542 13.818 3.953 1.00 83.06 163 GLU A C 1
ATOM 1148 O O . GLU A 1 163 ? -7.166 14.389 4.846 1.00 83.06 163 GLU A O 1
ATOM 1153 N N . TYR A 1 164 ? -6.689 12.501 3.749 1.00 80.38 164 TYR A N 1
ATOM 1154 C CA . TYR A 1 164 ? -7.517 11.622 4.591 1.00 80.38 164 TYR A CA 1
ATOM 1155 C C . TYR A 1 164 ? -8.998 12.036 4.666 1.00 80.38 164 TYR A C 1
ATOM 1157 O O . TYR A 1 164 ? -9.663 11.852 5.692 1.00 80.38 164 TYR A O 1
ATOM 1165 N N . GLN A 1 165 ? -9.546 12.615 3.596 1.00 82.94 165 GLN A N 1
ATOM 1166 C CA . GLN A 1 165 ? -10.973 12.935 3.540 1.00 82.94 165 GLN A CA 1
ATOM 1167 C C . GLN A 1 165 ? -11.820 11.668 3.688 1.00 82.94 165 GLN A C 1
ATOM 1169 O O . GLN A 1 165 ? -11.522 10.631 3.096 1.00 82.94 165 GLN A O 1
ATOM 1174 N N . GLY A 1 166 ? -12.882 11.747 4.493 1.00 76.44 166 GLY A N 1
ATOM 1175 C CA . GLY A 1 166 ? -13.733 10.597 4.807 1.00 76.44 166 GLY A CA 1
ATOM 1176 C C . GLY A 1 166 ? -13.126 9.615 5.811 1.00 76.44 166 GLY A C 1
ATOM 1177 O O . GLY A 1 166 ? -13.794 8.657 6.191 1.00 76.44 166 GLY A O 1
ATOM 1178 N N . CYS A 1 167 ? -11.895 9.849 6.276 1.00 80.19 167 CYS A N 1
ATOM 1179 C CA . CYS A 1 167 ? -11.277 8.994 7.275 1.00 80.19 167 CYS A CA 1
ATOM 1180 C C . CYS A 1 167 ? -11.820 9.266 8.684 1.00 80.19 167 CYS A C 1
ATOM 1182 O O . CYS A 1 167 ? -12.195 10.405 8.989 1.00 80.19 167 CYS A O 1
ATOM 1184 N N . PRO A 1 168 ? -11.805 8.255 9.573 1.00 69.31 168 PRO A N 1
ATOM 1185 C CA . PRO A 1 168 ? -12.418 8.354 10.897 1.00 69.31 168 PRO A CA 1
ATOM 1186 C C . PRO A 1 168 ? -11.824 9.439 11.812 1.00 69.31 168 PRO A C 1
ATOM 1188 O O . PRO A 1 168 ? -12.512 9.927 12.698 1.00 69.31 168 PRO A O 1
ATOM 1191 N N . SER A 1 169 ? -10.556 9.825 11.627 1.00 61.25 169 SER A N 1
ATOM 1192 C CA . SER A 1 169 ? -9.913 10.871 12.445 1.00 61.25 169 SER A CA 1
ATOM 1193 C C . SER A 1 169 ? -10.166 12.296 11.936 1.00 61.25 169 SER A C 1
ATOM 1195 O O . SER A 1 169 ? -10.017 13.249 12.695 1.00 61.25 169 SER A O 1
ATOM 1197 N N . THR A 1 170 ? -10.504 12.451 10.655 1.00 55.00 170 THR A N 1
ATOM 1198 C CA . THR A 1 170 ? -10.669 13.744 9.957 1.00 55.00 170 THR A CA 1
ATOM 1199 C C . THR A 1 170 ? -12.136 14.103 9.747 1.00 55.00 170 THR A C 1
ATOM 1201 O O . THR A 1 170 ? -12.484 15.257 9.514 1.00 55.00 170 THR A O 1
ATOM 1204 N N . THR A 1 171 ? -13.004 13.107 9.857 1.00 52.09 171 THR A N 1
ATOM 1205 C CA . THR A 1 171 ? -14.453 13.244 9.887 1.00 52.09 171 THR A CA 1
ATOM 1206 C C . THR A 1 171 ? -14.850 12.792 11.280 1.00 52.09 171 THR A C 1
ATOM 1208 O O . THR A 1 171 ? -14.470 11.688 11.659 1.00 52.09 171 THR A O 1
ATOM 1211 N N . LEU A 1 172 ? -15.608 13.582 12.051 1.00 53.88 172 LEU A N 1
ATOM 1212 C CA . LEU A 1 172 ? -16.386 12.998 13.153 1.00 53.88 172 LEU A CA 1
ATOM 1213 C C . LEU A 1 172 ? -17.030 11.733 12.581 1.00 53.88 172 LEU A C 1
ATOM 1215 O O . LEU A 1 172 ? -17.658 11.831 11.524 1.00 53.88 172 LEU A O 1
ATOM 1219 N N . ALA A 1 173 ? -16.737 10.568 13.173 1.00 53.78 173 ALA A N 1
ATOM 1220 C CA . ALA A 1 173 ? -17.026 9.272 12.565 1.00 53.78 173 ALA A CA 1
ATOM 1221 C C . ALA A 1 173 ? -18.418 9.280 11.900 1.00 53.78 173 ALA A C 1
ATOM 1223 O O . ALA A 1 173 ? -19.334 9.871 12.468 1.00 53.78 173 ALA A O 1
ATOM 1224 N N . PRO A 1 174 ? -18.640 8.609 10.756 1.00 51.00 174 PRO A N 1
ATOM 1225 C CA . PRO A 1 174 ? -19.955 8.560 10.102 1.00 51.00 174 PRO A CA 1
ATOM 1226 C C . PRO A 1 174 ? -21.107 8.154 11.046 1.00 51.00 174 PRO A C 1
ATOM 1228 O O . PRO A 1 174 ? -22.256 8.519 10.827 1.00 51.00 174 PRO A O 1
ATOM 1231 N N . PHE A 1 175 ? -20.790 7.463 12.147 1.00 49.44 175 PHE A N 1
ATOM 1232 C CA . PHE A 1 175 ? -21.693 7.116 13.251 1.00 49.44 175 PHE A CA 1
ATOM 1233 C C . PHE A 1 175 ? -22.022 8.265 14.229 1.00 49.44 175 PHE A C 1
ATOM 1235 O O . PHE A 1 175 ? -22.716 8.036 15.207 1.00 49.44 175 PHE A O 1
ATOM 1242 N N . LEU A 1 176 ? -21.522 9.481 14.018 1.00 53.53 176 LEU A N 1
ATOM 1243 C CA . LEU A 1 176 ? -21.845 10.699 14.773 1.00 53.53 176 LEU A CA 1
ATOM 1244 C C . LEU A 1 176 ? -22.635 11.706 13.925 1.00 53.53 176 LEU A C 1
ATOM 1246 O O . LEU A 1 176 ? -22.902 12.815 14.391 1.00 53.53 176 LEU A O 1
ATOM 1250 N N . LEU A 1 177 ? -23.054 11.336 12.708 1.00 48.16 177 LEU A N 1
ATOM 1251 C CA . LEU A 1 177 ? -24.011 12.120 11.925 1.00 48.16 177 LEU A CA 1
ATOM 1252 C C . LEU A 1 177 ? -25.319 12.243 12.724 1.00 48.16 177 LEU A C 1
ATOM 1254 O O . LEU A 1 177 ? -26.063 11.280 12.872 1.00 48.16 177 LEU A O 1
ATOM 1258 N N . GLY A 1 178 ? -25.565 13.425 13.293 1.00 54.34 178 GLY A N 1
ATOM 1259 C CA . GLY A 1 178 ? -26.699 13.670 14.194 1.00 54.34 178 GLY A CA 1
ATOM 1260 C C . GLY A 1 178 ? -26.453 13.332 15.673 1.00 54.34 178 GLY A C 1
ATOM 1261 O O . GLY A 1 178 ? -27.389 13.383 16.463 1.00 54.34 178 GLY A O 1
ATOM 1262 N N . GLY A 1 179 ? -25.215 13.015 16.075 1.00 59.53 179 GLY A N 1
ATOM 1263 C CA . GLY A 1 179 ? -24.831 12.843 17.482 1.00 59.53 179 GLY A CA 1
ATOM 1264 C C . GLY A 1 179 ? -25.277 11.533 18.145 1.00 59.53 179 GLY A C 1
ATOM 1265 O O . GLY A 1 179 ? -25.388 11.490 19.370 1.00 59.53 179 GLY A O 1
ATOM 1266 N N . THR A 1 180 ? -25.550 10.466 17.388 1.00 65.00 180 THR A N 1
ATOM 1267 C CA . THR A 1 180 ? -26.021 9.182 17.947 1.00 65.00 180 THR A CA 1
ATOM 1268 C C . THR A 1 180 ? -25.202 7.993 17.460 1.00 65.00 180 THR A C 1
ATOM 1270 O O . THR A 1 180 ? -25.211 7.693 16.272 1.00 65.00 180 THR A O 1
ATOM 1273 N N . VAL A 1 181 ? -24.577 7.260 18.385 1.00 75.31 181 VAL A N 1
ATOM 1274 C CA . VAL A 1 181 ? -23.863 6.005 18.094 1.00 75.31 181 VAL A CA 1
ATOM 1275 C C . VAL A 1 181 ? -24.861 4.844 18.008 1.00 75.31 181 VAL A C 1
ATOM 1277 O O . VAL A 1 181 ? -25.758 4.731 18.844 1.00 75.31 181 VAL A O 1
ATOM 1280 N N . ALA A 1 182 ? -24.702 3.961 17.016 1.00 80.81 182 ALA A N 1
ATOM 1281 C CA . ALA A 1 182 ? -25.558 2.785 16.860 1.00 80.81 182 ALA A CA 1
ATOM 1282 C C . ALA A 1 182 ? -25.488 1.868 18.104 1.00 80.81 182 ALA A C 1
ATOM 1284 O O . ALA A 1 182 ? -24.381 1.538 18.540 1.00 80.81 182 ALA A O 1
ATOM 1285 N N . PRO A 1 183 ? -26.626 1.379 18.643 1.00 81.81 183 PRO A N 1
ATOM 1286 C CA . PRO A 1 183 ? -26.630 0.552 19.852 1.00 81.81 183 PRO A CA 1
ATOM 1287 C C . PRO A 1 183 ? -25.745 -0.698 19.760 1.00 81.81 183 PRO A C 1
ATOM 1289 O O . PRO A 1 183 ? -25.128 -1.083 20.749 1.00 81.81 183 PRO A O 1
ATOM 1292 N N . SER A 1 184 ? -25.633 -1.311 18.575 1.00 83.44 184 SER A N 1
ATOM 1293 C CA . SER A 1 184 ? -24.775 -2.483 18.349 1.00 83.44 184 SER A CA 1
ATOM 1294 C C . SER A 1 184 ? -23.298 -2.202 18.642 1.00 83.44 184 SER A C 1
ATOM 1296 O O . SER A 1 184 ? -22.647 -3.026 19.280 1.00 83.44 184 SER A O 1
ATOM 1298 N N . LYS A 1 185 ? -22.795 -1.015 18.278 1.00 85.75 185 LYS A N 1
ATOM 1299 C CA . LYS A 1 185 ? -21.407 -0.614 18.552 1.00 85.75 185 LYS A CA 1
ATOM 1300 C C . LYS A 1 185 ? -21.131 -0.371 20.031 1.00 85.75 185 LYS A C 1
ATOM 1302 O O . LYS A 1 185 ? -20.024 -0.632 20.479 1.00 85.75 185 LYS A O 1
ATOM 1307 N N . ILE A 1 186 ? -22.123 0.092 20.790 1.00 88.31 186 ILE A N 1
ATOM 1308 C CA . ILE A 1 186 ? -21.984 0.294 22.240 1.00 88.31 186 ILE A CA 1
ATOM 1309 C C . ILE A 1 186 ? -22.035 -1.054 22.970 1.00 88.31 186 ILE A C 1
ATOM 1311 O O . ILE A 1 186 ? -21.246 -1.307 23.875 1.00 88.31 186 ILE A O 1
ATOM 1315 N N . ILE A 1 187 ? -22.917 -1.961 22.537 1.00 89.50 187 ILE A N 1
ATOM 1316 C CA . ILE A 1 187 ? -22.997 -3.320 23.092 1.00 89.50 187 ILE A CA 1
ATOM 1317 C C . ILE A 1 187 ? -21.688 -4.082 22.848 1.00 89.50 187 ILE A C 1
ATOM 1319 O O . ILE A 1 187 ? -21.259 -4.849 23.707 1.00 89.50 187 ILE A O 1
ATOM 1323 N N . ALA A 1 188 ? -21.014 -3.840 21.720 1.00 92.69 188 ALA A N 1
ATOM 1324 C CA . ALA A 1 188 ? -19.719 -4.445 21.435 1.00 92.69 188 ALA A CA 1
ATOM 1325 C C . ALA A 1 188 ? -18.664 -4.168 22.516 1.00 92.69 188 ALA A C 1
ATOM 1327 O O . ALA A 1 188 ? -17.827 -5.030 22.747 1.00 92.69 188 ALA A O 1
ATOM 1328 N N . CYS A 1 189 ? -18.736 -3.050 23.248 1.00 93.38 189 CYS A N 1
ATOM 1329 C CA . CYS A 1 189 ? -17.802 -2.731 24.333 1.00 93.38 189 CYS A CA 1
ATOM 1330 C C . CYS A 1 189 ? -17.748 -3.812 25.433 1.00 93.38 189 CYS A C 1
ATOM 1332 O O . CYS A 1 189 ? -16.781 -3.873 26.182 1.00 93.38 189 CYS A O 1
ATOM 1334 N N . SER A 1 190 ? -18.759 -4.684 25.554 1.00 92.50 190 SER A N 1
ATOM 1335 C CA . SER A 1 190 ? -18.731 -5.804 26.505 1.00 92.50 190 SER A CA 1
ATOM 1336 C C . SER A 1 190 ? -17.988 -7.045 25.995 1.00 92.50 190 SER A C 1
ATOM 1338 O O . SER A 1 190 ? -17.855 -8.020 26.734 1.00 92.50 190 SER A O 1
ATOM 1340 N N . GLN A 1 191 ? -17.579 -7.070 24.727 1.00 94.75 191 GLN A N 1
ATOM 1341 C CA . GLN A 1 191 ? -16.861 -8.196 24.131 1.00 94.75 191 GLN A CA 1
ATOM 1342 C C . GLN A 1 191 ? -15.385 -8.173 24.564 1.00 94.75 191 GLN A C 1
ATOM 1344 O O . GLN A 1 191 ? -14.828 -7.097 24.770 1.00 94.75 191 GLN A O 1
ATOM 1349 N N . PRO A 1 192 ? -14.719 -9.331 24.709 1.00 94.75 192 PRO A N 1
ATOM 1350 C CA . PRO A 1 192 ? -13.281 -9.363 24.980 1.00 94.75 192 PRO A CA 1
ATOM 1351 C C . PRO A 1 192 ? -12.489 -8.808 23.788 1.00 94.75 192 PRO A C 1
ATOM 1353 O O . PRO A 1 192 ? -12.998 -8.789 22.671 1.00 94.75 192 PRO A O 1
ATOM 1356 N N . GLN A 1 193 ? -11.227 -8.420 23.985 1.00 95.25 193 GLN A N 1
ATOM 1357 C CA . GLN A 1 193 ? -10.338 -8.186 22.842 1.00 95.25 193 GLN A CA 1
ATOM 1358 C C . GLN A 1 193 ? -10.237 -9.465 21.996 1.00 95.25 193 GLN A C 1
ATOM 1360 O O . GLN A 1 193 ? -10.071 -10.562 22.536 1.00 95.25 193 GLN A O 1
ATOM 1365 N N . ASP A 1 194 ? -10.328 -9.328 20.677 1.00 96.75 194 ASP A N 1
ATOM 1366 C CA . ASP A 1 194 ? -10.214 -10.449 19.749 1.00 96.75 194 ASP A CA 1
ATOM 1367 C C . ASP A 1 194 ? -9.183 -10.116 18.673 1.00 96.75 194 ASP A C 1
ATOM 1369 O O . ASP A 1 194 ? -9.390 -9.258 17.810 1.00 96.75 194 ASP A O 1
ATOM 1373 N N . GLN A 1 195 ? -8.038 -10.793 18.769 1.00 95.69 195 GLN A N 1
ATOM 1374 C CA . GLN A 1 195 ? -6.902 -10.614 17.874 1.00 95.69 195 GLN A CA 1
ATOM 1375 C C . GLN A 1 195 ? -7.230 -11.017 16.430 1.00 95.69 195 GLN A C 1
ATOM 1377 O O . GLN A 1 195 ? -6.579 -10.513 15.513 1.00 95.69 195 GLN A O 1
ATOM 1382 N N . GLY A 1 196 ? -8.240 -11.863 16.207 1.00 93.94 196 GLY A N 1
ATOM 1383 C CA . GLY A 1 196 ? -8.558 -12.380 14.882 1.00 93.94 196 GLY A CA 1
ATOM 1384 C C . GLY A 1 196 ? -7.402 -13.172 14.259 1.00 93.94 196 GLY A C 1
ATOM 1385 O O . GLY A 1 196 ? -6.556 -13.731 14.957 1.00 93.94 196 GLY A O 1
ATOM 1386 N N . ASN A 1 197 ? -7.365 -13.215 12.926 1.00 91.81 197 ASN A N 1
ATOM 1387 C CA . ASN A 1 197 ? -6.336 -13.912 12.155 1.00 91.81 197 ASN A CA 1
ATOM 1388 C C . ASN A 1 197 ? -5.432 -12.925 11.415 1.00 91.81 197 ASN A C 1
ATOM 1390 O O . ASN A 1 197 ? -5.877 -11.859 10.983 1.00 91.81 197 ASN A O 1
ATOM 1394 N N . VAL A 1 198 ? -4.176 -13.325 11.205 1.00 90.69 198 VAL A N 1
ATOM 1395 C CA . VAL A 1 198 ? -3.242 -12.587 10.350 1.00 90.69 198 VAL A CA 1
ATOM 1396 C C . VAL A 1 198 ? -3.594 -12.827 8.887 1.00 90.69 198 VAL A C 1
ATOM 1398 O O . VAL A 1 198 ? -3.398 -13.927 8.376 1.00 90.69 198 VAL A O 1
ATOM 1401 N N . CYS A 1 199 ? -4.120 -11.806 8.216 1.00 82.31 199 CYS A N 1
ATOM 1402 C CA . CYS A 1 199 ? -4.478 -11.869 6.791 1.00 82.31 199 CYS A CA 1
ATOM 1403 C C . CYS A 1 199 ? -3.730 -10.851 5.921 1.00 82.31 199 CYS A C 1
ATOM 1405 O O . CYS A 1 199 ? -3.781 -10.917 4.695 1.00 82.31 199 CYS A O 1
ATOM 1407 N N . HIS A 1 200 ? -3.010 -9.926 6.553 1.00 78.75 200 HIS A N 1
ATOM 1408 C CA . HIS A 1 200 ? -2.167 -8.943 5.891 1.00 78.75 200 HIS A CA 1
ATOM 1409 C C . HIS A 1 200 ? -0.759 -8.975 6.492 1.00 78.75 200 HIS A C 1
ATOM 1411 O O . HIS A 1 200 ? -0.458 -9.755 7.396 1.00 78.75 200 HIS A O 1
ATOM 1417 N N . VAL A 1 201 ? 0.134 -8.140 5.962 1.00 80.31 201 VAL A N 1
ATOM 1418 C CA . VAL A 1 201 ? 1.517 -8.074 6.438 1.00 80.31 201 VAL A CA 1
ATOM 1419 C C . VAL A 1 201 ? 1.557 -7.385 7.805 1.00 80.31 201 VAL A C 1
ATOM 1421 O O . VAL A 1 201 ? 1.408 -6.170 7.895 1.00 80.31 201 VAL A O 1
ATOM 1424 N N . GLY A 1 202 ? 1.807 -8.167 8.856 1.00 82.38 202 GLY A N 1
ATOM 1425 C CA . GLY A 1 202 ? 2.042 -7.673 10.215 1.00 82.38 202 GLY A CA 1
ATOM 1426 C C . GLY A 1 202 ? 0.782 -7.505 11.071 1.00 82.38 202 GLY A C 1
ATOM 1427 O O . GLY A 1 202 ? -0.337 -7.756 10.635 1.00 82.38 202 GLY A O 1
ATOM 1428 N N . TYR A 1 203 ? 0.995 -7.094 12.324 1.00 87.06 203 TYR A N 1
ATOM 1429 C CA . TYR A 1 203 ? -0.068 -6.790 13.284 1.00 87.06 203 TYR A CA 1
ATOM 1430 C C . TYR A 1 203 ? -0.366 -5.290 13.309 1.00 87.06 203 TYR A C 1
ATOM 1432 O O . TYR A 1 203 ? 0.539 -4.468 13.154 1.00 87.06 203 TYR A O 1
ATOM 1440 N N . LYS A 1 204 ? -1.625 -4.935 13.570 1.00 87.25 204 LYS A N 1
ATOM 1441 C CA . LYS A 1 204 ? -2.080 -3.551 13.748 1.00 87.25 204 LYS A CA 1
ATOM 1442 C C . LYS A 1 204 ? -2.272 -3.253 15.230 1.00 87.25 204 LYS A C 1
ATOM 1444 O O . LYS A 1 204 ? -2.916 -4.031 15.931 1.00 87.25 204 LYS A O 1
ATOM 1449 N N . LEU A 1 205 ? -1.725 -2.136 15.703 1.00 90.75 205 LEU A N 1
ATOM 1450 C CA . LEU A 1 205 ? -1.981 -1.650 17.057 1.00 90.75 205 LEU A CA 1
ATOM 1451 C C . LEU A 1 205 ? -3.288 -0.851 17.052 1.00 90.75 205 LEU A C 1
ATOM 1453 O O . LEU A 1 205 ? -3.374 0.189 16.406 1.00 90.75 205 LEU A O 1
ATOM 1457 N N . VAL A 1 206 ? -4.294 -1.349 17.761 1.00 92.31 206 VAL A N 1
ATOM 1458 C CA . VAL A 1 206 ? -5.657 -0.796 17.801 1.00 92.31 206 VAL A CA 1
ATOM 1459 C C . VAL A 1 206 ? -6.121 -0.643 19.248 1.00 92.31 206 VAL A C 1
ATOM 1461 O O . VAL A 1 206 ? -5.492 -1.172 20.164 1.00 92.31 206 VAL A O 1
ATOM 1464 N N . TRP A 1 207 ? -7.217 0.081 19.466 1.00 94.56 207 TRP A N 1
ATOM 1465 C CA . TRP A 1 207 ? -7.816 0.301 20.783 1.00 94.56 207 TRP A CA 1
ATOM 1466 C C . TRP A 1 207 ? -9.009 -0.626 21.016 1.00 94.56 207 TRP A C 1
ATOM 1468 O O . TRP A 1 207 ? -9.761 -0.915 20.092 1.00 94.56 207 TRP A O 1
ATOM 1478 N N . PHE A 1 208 ? -9.219 -1.054 22.253 1.00 96.06 208 PHE A N 1
ATOM 1479 C CA . PHE A 1 208 ? -10.419 -1.758 22.702 1.00 96.06 208 PHE A CA 1
ATOM 1480 C C . PHE A 1 208 ? -10.831 -1.246 24.080 1.00 96.06 208 PHE A C 1
ATOM 1482 O O . PHE A 1 208 ? -10.010 -0.684 24.810 1.00 96.06 208 PHE A O 1
ATOM 1489 N N . TYR A 1 209 ? -12.092 -1.446 24.448 1.00 95.56 209 TYR A N 1
ATOM 1490 C CA . TYR A 1 209 ? -12.552 -1.175 25.801 1.00 95.56 209 TYR A CA 1
ATOM 1491 C C . TYR A 1 209 ? -12.296 -2.381 26.701 1.00 95.56 209 TYR A C 1
ATOM 1493 O O . TYR A 1 209 ? -12.891 -3.445 26.520 1.00 95.56 209 TYR A O 1
ATOM 1501 N N . ASP A 1 210 ? -11.421 -2.204 27.685 1.00 93.62 210 ASP A N 1
ATOM 1502 C CA . ASP A 1 210 ? -11.179 -3.188 28.727 1.00 93.62 210 ASP A CA 1
ATOM 1503 C C . ASP A 1 210 ? -12.218 -3.007 29.839 1.00 93.62 210 ASP A C 1
ATOM 1505 O O . ASP A 1 210 ? -12.096 -2.128 30.696 1.00 93.62 210 ASP A O 1
ATOM 1509 N N . ALA A 1 211 ? -13.246 -3.856 29.839 1.00 89.06 211 ALA A N 1
ATOM 1510 C CA . ALA A 1 211 ? -14.299 -3.834 30.852 1.00 89.06 211 ALA A CA 1
ATOM 1511 C C . ALA A 1 211 ? -13.802 -4.218 32.260 1.00 89.06 211 ALA A C 1
ATOM 1513 O O . ALA A 1 211 ? -14.462 -3.889 33.244 1.00 89.06 211 ALA A O 1
ATOM 1514 N N . SER A 1 212 ? -12.654 -4.896 32.380 1.00 86.25 212 SER A N 1
ATOM 1515 C CA . SER A 1 212 ? -12.072 -5.260 33.678 1.00 86.25 212 SER A CA 1
ATOM 1516 C C . SER A 1 212 ? -11.361 -4.080 34.342 1.00 86.25 212 SER A C 1
ATOM 1518 O O . SER A 1 212 ? -11.384 -3.943 35.566 1.00 86.25 212 SER A O 1
ATOM 1520 N N . GLU A 1 213 ? -10.773 -3.197 33.534 1.00 86.38 213 GLU A N 1
ATOM 1521 C CA . GLU A 1 213 ? -10.123 -1.966 33.993 1.00 86.38 213 GLU A CA 1
ATOM 1522 C C . GLU A 1 213 ? -11.030 -0.731 33.873 1.00 86.38 213 GLU A C 1
ATOM 1524 O O . GLU A 1 213 ? -10.733 0.314 34.452 1.00 86.38 213 GLU A O 1
ATOM 1529 N N . GLY A 1 214 ? -12.137 -0.841 33.137 1.00 87.62 214 GLY A N 1
ATOM 1530 C CA . GLY A 1 214 ? -13.065 0.251 32.859 1.00 87.62 214 GLY A CA 1
ATOM 1531 C C . GLY A 1 214 ? -12.463 1.353 31.984 1.00 87.62 214 GLY A C 1
ATOM 1532 O O . GLY A 1 214 ? -12.868 2.509 32.113 1.00 87.62 214 GLY A O 1
ATOM 1533 N N . ARG A 1 215 ? -11.481 1.033 31.129 1.00 91.25 215 ARG A N 1
ATOM 1534 C CA . ARG A 1 215 ? -10.766 2.016 30.296 1.00 91.25 215 ARG A CA 1
ATOM 1535 C C . ARG A 1 215 ? -10.448 1.484 28.903 1.00 91.25 215 ARG A C 1
ATOM 1537 O O . ARG A 1 215 ? -10.390 0.280 28.679 1.00 91.25 215 ARG A O 1
ATOM 1544 N N . CYS A 1 216 ? -10.180 2.401 27.982 1.00 95.25 216 CYS A N 1
ATOM 1545 C CA . CYS A 1 216 ? -9.669 2.061 26.662 1.00 95.25 216 CYS A CA 1
ATOM 1546 C C . CYS A 1 216 ? -8.172 1.735 26.718 1.00 95.25 216 CYS A C 1
ATOM 1548 O O . CYS A 1 216 ? -7.372 2.540 27.200 1.00 95.25 216 CYS A O 1
ATOM 1550 N N . SER A 1 217 ? -7.813 0.568 26.193 1.00 96.00 217 SER A N 1
ATOM 1551 C CA . SER A 1 217 ? -6.458 0.012 26.170 1.00 96.00 217 SER A CA 1
ATOM 1552 C C . SER A 1 217 ? -6.086 -0.408 24.747 1.00 96.00 217 SER A C 1
ATOM 1554 O O . SER A 1 217 ? -6.953 -0.525 23.883 1.00 96.00 217 SER A O 1
ATOM 1556 N N . GLN A 1 218 ? -4.796 -0.610 24.476 1.00 96.38 218 GLN A N 1
ATOM 1557 C CA . GLN A 1 218 ? -4.318 -1.028 23.155 1.00 96.38 218 GLN A CA 1
ATOM 1558 C C . GLN A 1 218 ? -4.091 -2.540 23.080 1.00 96.38 218 GLN A C 1
ATOM 1560 O O . GLN A 1 218 ? -3.653 -3.146 24.059 1.00 96.38 218 GLN A O 1
ATOM 1565 N N . PHE A 1 219 ? -4.320 -3.132 21.907 1.00 96.00 219 PHE A N 1
ATOM 1566 C CA . PHE A 1 219 ? -3.987 -4.528 21.615 1.00 96.00 219 PHE A CA 1
ATOM 1567 C C . PHE A 1 219 ? -3.534 -4.723 20.160 1.00 96.00 219 PHE A C 1
ATOM 1569 O O . PHE A 1 219 ? -3.765 -3.876 19.296 1.00 96.00 219 PHE A O 1
ATOM 1576 N N . TRP A 1 220 ? -2.867 -5.850 19.895 1.00 95.25 220 TRP A N 1
ATOM 1577 C CA . TRP A 1 220 ? -2.410 -6.230 18.557 1.00 95.25 220 TRP A CA 1
ATOM 1578 C C . TRP A 1 220 ? -3.476 -7.045 17.826 1.00 95.25 220 TRP A C 1
ATOM 1580 O O . TRP A 1 220 ? -3.767 -8.172 18.223 1.00 95.25 220 TRP A O 1
ATOM 1590 N N . TYR A 1 221 ? -4.000 -6.509 16.729 1.00 94.12 221 TYR A N 1
ATOM 1591 C CA . TYR A 1 221 ? -4.980 -7.151 15.855 1.00 94.12 221 TYR A CA 1
ATOM 1592 C C . TYR A 1 221 ? -4.317 -7.707 14.586 1.00 94.12 221 TYR A C 1
ATOM 1594 O O . TYR A 1 221 ? -3.444 -7.067 14.000 1.00 94.12 221 TYR A O 1
ATOM 1602 N N . GLY A 1 222 ? -4.724 -8.901 14.151 1.00 90.38 222 GLY A N 1
ATOM 1603 C CA . GLY A 1 222 ? -4.161 -9.605 12.992 1.00 90.38 222 GLY A CA 1
ATOM 1604 C C . GLY A 1 222 ? -4.590 -9.050 11.627 1.00 90.38 222 GLY A C 1
ATOM 1605 O O . GLY A 1 222 ? -4.019 -9.407 10.600 1.00 90.38 222 GLY A O 1
ATOM 1606 N N . GLY A 1 223 ? -5.570 -8.150 11.583 1.00 86.00 223 GLY A N 1
ATOM 1607 C CA . GLY A 1 223 ? -6.032 -7.525 10.341 1.00 86.00 223 GLY A CA 1
ATOM 1608 C C . GLY A 1 223 ? -7.333 -8.110 9.794 1.00 86.00 223 GLY A C 1
ATOM 1609 O O . GLY A 1 223 ? -8.057 -7.369 9.138 1.00 86.00 223 GLY A O 1
ATOM 1610 N N . CYS A 1 224 ? -7.693 -9.359 10.122 1.00 88.56 224 CYS A N 1
ATOM 1611 C CA . CYS A 1 224 ? -8.981 -9.943 9.724 1.00 88.56 224 CYS A CA 1
ATOM 1612 C C . CYS A 1 224 ? -9.718 -10.656 10.854 1.00 88.56 224 CYS A C 1
ATOM 1614 O O . CYS A 1 224 ? -9.122 -11.221 11.772 1.00 88.56 224 CYS A O 1
ATOM 1616 N N . GLY A 1 225 ? -11.043 -10.706 10.708 1.00 91.31 225 GLY A N 1
ATOM 1617 C CA . GLY A 1 225 ? -11.941 -11.301 11.687 1.00 91.31 225 GLY A CA 1
ATOM 1618 C C . GLY A 1 225 ? -12.014 -10.451 12.951 1.00 91.31 225 GLY A C 1
ATOM 1619 O O . GLY A 1 225 ? -12.139 -9.226 12.895 1.00 91.31 225 GLY A O 1
ATOM 1620 N N . GLY A 1 226 ? -11.936 -11.108 14.100 1.00 92.38 226 GLY A N 1
ATOM 1621 C CA . GLY A 1 226 ? -12.098 -10.440 15.378 1.00 92.38 226 GLY A CA 1
ATOM 1622 C C . GLY A 1 226 ? -13.547 -10.033 15.647 1.00 92.38 226 GLY A C 1
ATOM 1623 O O . GLY A 1 226 ? -14.486 -10.513 15.006 1.00 92.38 226 GLY A O 1
ATOM 1624 N N . ASN A 1 227 ? -13.718 -9.091 16.570 1.00 94.50 227 ASN A N 1
ATOM 1625 C CA . ASN A 1 227 ? -15.023 -8.550 16.929 1.00 94.50 227 ASN A CA 1
ATOM 1626 C C . ASN A 1 227 ? -15.071 -7.013 16.843 1.00 94.50 227 ASN A C 1
ATOM 1628 O O . ASN A 1 227 ? -14.147 -6.365 16.333 1.00 94.50 227 ASN A O 1
ATOM 1632 N N . GLU A 1 228 ? -16.196 -6.439 17.278 1.00 92.19 228 GLU A N 1
ATOM 1633 C CA . GLU A 1 228 ? -16.486 -5.011 17.142 1.00 92.19 228 GLU A CA 1
ATOM 1634 C C . GLU A 1 228 ? -15.936 -4.146 18.285 1.00 92.19 228 GLU A C 1
ATOM 1636 O O . GLU A 1 228 ? -15.951 -2.922 18.144 1.00 92.19 228 GLU A O 1
ATOM 1641 N N . ASN A 1 229 ? -15.413 -4.737 19.370 1.00 95.19 229 ASN A N 1
ATOM 1642 C CA . ASN A 1 229 ? -14.680 -4.016 20.417 1.00 95.19 229 ASN A CA 1
ATOM 1643 C C . ASN A 1 229 ? -13.258 -3.680 19.942 1.00 95.19 229 ASN A C 1
ATOM 1645 O O . ASN A 1 229 ? -12.257 -4.122 20.503 1.00 95.19 229 ASN A O 1
ATOM 1649 N N . LYS A 1 230 ? -13.179 -2.952 18.831 1.00 92.88 230 LYS A N 1
ATOM 1650 C CA . LYS A 1 230 ? -11.942 -2.580 18.157 1.00 92.88 230 LYS A CA 1
ATOM 1651 C C . LYS A 1 230 ? -12.128 -1.212 17.516 1.00 92.88 230 LYS A C 1
ATOM 1653 O O . LYS A 1 230 ? -13.017 -1.024 16.687 1.00 92.88 230 LYS A O 1
ATOM 1658 N N . PHE A 1 231 ? -11.265 -0.275 17.878 1.00 90.19 231 PHE A N 1
ATOM 1659 C CA . PHE A 1 231 ? -11.327 1.123 17.478 1.00 90.19 231 PHE A CA 1
ATOM 1660 C C . PHE A 1 231 ? -9.966 1.589 16.972 1.00 90.19 231 PHE A C 1
ATOM 1662 O O . PHE A 1 231 ? -8.920 1.195 17.488 1.00 90.19 231 PHE A O 1
ATOM 1669 N N . ALA A 1 232 ? -9.981 2.463 15.970 1.00 84.06 232 ALA A N 1
ATOM 1670 C CA . ALA A 1 232 ? -8.761 3.009 15.391 1.00 84.06 232 ALA A CA 1
ATOM 1671 C C . ALA A 1 232 ? -8.032 3.962 16.347 1.00 84.06 232 ALA A C 1
ATOM 1673 O O . ALA A 1 232 ? -6.806 3.945 16.429 1.00 84.06 232 ALA A O 1
ATOM 1674 N N . THR A 1 233 ? -8.780 4.784 17.090 1.00 85.12 233 THR A N 1
ATOM 1675 C CA . THR A 1 233 ? -8.214 5.777 18.008 1.00 85.12 233 THR A CA 1
ATOM 1676 C C . THR A 1 233 ? -8.766 5.627 19.417 1.00 85.12 233 THR A C 1
ATOM 1678 O O . THR A 1 233 ? -9.837 5.049 19.643 1.00 85.12 233 THR A O 1
ATOM 1681 N N . LYS A 1 234 ? -8.025 6.187 20.375 1.00 89.31 234 LYS A N 1
ATOM 1682 C CA . LYS A 1 234 ? -8.434 6.232 21.774 1.00 89.31 234 LYS A CA 1
ATOM 1683 C C . LYS A 1 234 ? -9.740 7.003 21.930 1.00 89.31 234 LYS A C 1
ATOM 1685 O O . LYS A 1 234 ? -10.649 6.535 22.602 1.00 89.31 234 LYS A O 1
ATOM 1690 N N . GLU A 1 235 ? -9.849 8.143 21.257 1.00 86.50 235 GLU A N 1
ATOM 1691 C CA . GLU A 1 235 ? -10.988 9.057 21.338 1.00 86.50 235 GLU A CA 1
ATOM 1692 C C . GLU A 1 235 ? -12.268 8.381 20.844 1.00 86.50 235 GLU A C 1
ATOM 1694 O O . GLU A 1 235 ? -13.329 8.576 21.431 1.00 86.50 235 GLU A O 1
ATOM 1699 N N . MET A 1 236 ? -12.183 7.541 19.805 1.00 84.56 236 MET A N 1
ATOM 1700 C CA . MET A 1 236 ? -13.323 6.742 19.342 1.00 84.56 236 MET A CA 1
ATOM 1701 C C . MET A 1 236 ? -13.754 5.724 20.384 1.00 84.56 236 MET A C 1
ATOM 1703 O O . MET A 1 236 ? -14.943 5.618 20.674 1.00 84.56 236 MET A O 1
ATOM 1707 N N . CYS A 1 237 ? -12.793 4.997 20.955 1.00 91.56 237 CYS A N 1
ATOM 1708 C CA . CYS A 1 237 ? -13.080 4.041 22.013 1.00 91.56 237 CYS A CA 1
ATOM 1709 C C . CYS A 1 237 ? -13.743 4.736 23.212 1.00 91.56 237 CYS A C 1
ATOM 1711 O O . CYS A 1 237 ? -14.781 4.283 23.688 1.00 91.56 237 CYS A O 1
ATOM 1713 N N . GLU A 1 238 ? -13.206 5.872 23.664 1.00 91.31 238 GLU A N 1
ATOM 1714 C CA . GLU A 1 238 ? -13.749 6.615 24.805 1.00 91.31 238 GLU A CA 1
ATOM 1715 C C . GLU A 1 238 ? -15.131 7.202 24.494 1.00 91.31 238 GLU A C 1
ATOM 1717 O O . GLU A 1 238 ? -16.059 7.052 25.288 1.00 91.31 238 GLU A O 1
ATOM 1722 N N . THR A 1 239 ? -15.317 7.776 23.304 1.00 86.81 239 THR A N 1
ATOM 1723 C CA . THR A 1 239 ? -16.610 8.330 22.871 1.00 86.81 239 THR A CA 1
ATOM 1724 C C . THR A 1 239 ? -17.676 7.250 22.704 1.00 86.81 239 THR A C 1
ATOM 1726 O O . THR A 1 239 ? -18.852 7.560 22.795 1.00 86.81 239 THR A O 1
ATOM 1729 N N . ILE A 1 240 ? -17.323 5.989 22.447 1.00 88.31 240 ILE A N 1
ATOM 1730 C CA . ILE A 1 240 ? -18.308 4.911 22.250 1.00 88.31 240 ILE A CA 1
ATOM 1731 C C . ILE A 1 240 ? -18.550 4.130 23.547 1.00 88.31 240 ILE A C 1
ATOM 1733 O O . ILE A 1 240 ? -19.698 3.836 23.880 1.00 88.31 240 ILE A O 1
ATOM 1737 N N . CYS A 1 241 ? -17.488 3.806 24.284 1.00 91.56 241 CYS A N 1
ATOM 1738 C CA . CYS A 1 241 ? -17.529 2.862 25.401 1.00 91.56 241 CYS A CA 1
ATOM 1739 C C . CYS A 1 241 ? -17.403 3.503 26.787 1.00 91.56 241 CYS A C 1
ATOM 1741 O O . CYS A 1 241 ? -17.674 2.833 27.781 1.00 91.56 241 CYS A O 1
ATOM 1743 N N . VAL A 1 242 ? -16.995 4.772 26.883 1.00 90.19 242 VAL A N 1
ATOM 1744 C CA . VAL A 1 242 ? -16.854 5.474 28.171 1.00 90.19 242 VAL A CA 1
ATOM 1745 C C . VAL A 1 242 ? -17.933 6.543 28.307 1.00 90.19 242 VAL A C 1
ATOM 1747 O O . VAL A 1 242 ? -18.715 6.516 29.256 1.00 90.19 242 VAL A O 1
ATOM 1750 N N . GLU A 1 243 ? -18.035 7.445 27.331 1.00 87.31 243 GLU A N 1
ATOM 1751 C CA . GLU A 1 243 ? -19.011 8.538 27.332 1.00 87.31 243 GLU A CA 1
ATOM 1752 C C . GLU A 1 243 ? -19.792 8.635 26.010 1.00 87.31 243 GLU A C 1
ATOM 1754 O O . GLU A 1 243 ? -19.699 9.642 25.304 1.00 87.31 243 GLU A O 1
ATOM 1759 N N . PRO A 1 244 ? -20.623 7.628 25.676 1.00 86.56 244 PRO A N 1
ATOM 1760 C CA . PRO A 1 244 ? -21.468 7.693 24.498 1.00 86.56 244 PRO A CA 1
ATOM 1761 C C . PRO A 1 244 ? -22.462 8.854 24.562 1.00 86.56 244 PRO A C 1
ATOM 1763 O O . PRO A 1 244 ? -23.031 9.136 25.627 1.00 86.56 244 PRO A O 1
ATOM 1766 N N . PRO A 1 245 ? -22.695 9.536 23.426 1.00 80.75 245 PRO A N 1
ATOM 1767 C CA . PRO A 1 245 ? -23.589 10.678 23.374 1.00 80.75 245 PRO A CA 1
ATOM 1768 C C . PRO A 1 245 ? -25.050 10.257 23.586 1.00 80.75 245 PRO A C 1
ATOM 1770 O O . PRO A 1 245 ? -25.473 9.159 23.211 1.00 80.75 245 PRO A O 1
ATOM 1773 N N . ASN A 1 246 ? -25.842 11.174 24.146 1.00 81.44 246 ASN A N 1
ATOM 1774 C CA . ASN A 1 246 ? -27.293 11.045 24.308 1.00 81.44 246 ASN A CA 1
ATOM 1775 C C . ASN A 1 246 ? -27.720 9.744 25.024 1.00 81.44 246 ASN A C 1
ATOM 1777 O O . ASN A 1 246 ? -27.215 9.408 26.096 1.00 81.44 246 ASN A O 1
ATOM 1781 N N . THR A 1 247 ? -28.670 9.010 24.438 1.00 78.38 247 THR A N 1
ATOM 1782 C CA . THR A 1 247 ? -29.211 7.740 24.946 1.00 78.38 247 THR A CA 1
ATOM 1783 C C . THR A 1 247 ? -28.219 6.581 24.857 1.00 78.38 247 THR A C 1
ATOM 1785 O O . THR A 1 247 ? -28.497 5.498 25.368 1.00 78.38 247 THR A O 1
ATOM 1788 N N . GLY A 1 248 ? -27.036 6.791 24.272 1.00 80.50 248 GLY A N 1
ATOM 1789 C CA . GLY A 1 248 ? -26.009 5.764 24.152 1.00 80.50 248 GLY A CA 1
ATOM 1790 C C . GLY A 1 248 ? -25.581 5.172 25.500 1.00 80.50 248 GLY A C 1
ATOM 1791 O O . GLY A 1 248 ? -25.316 3.975 25.600 1.00 80.50 248 GLY A O 1
ATOM 1792 N N . ARG A 1 249 ? -25.622 5.974 26.574 1.00 83.88 249 ARG A N 1
ATOM 1793 C CA . ARG A 1 249 ? -25.275 5.537 27.940 1.00 83.88 249 ARG A CA 1
ATOM 1794 C C . ARG A 1 249 ? -26.149 4.391 28.453 1.00 83.88 249 ARG A C 1
ATOM 1796 O O . ARG A 1 249 ? -25.693 3.628 29.297 1.00 83.88 249 ARG A O 1
ATOM 1803 N N . CYS A 1 250 ? -27.375 4.242 27.947 1.00 83.75 250 CYS A N 1
ATOM 1804 C CA . CYS A 1 250 ? -28.279 3.162 28.352 1.00 83.75 250 CYS A CA 1
ATOM 1805 C C . CYS A 1 250 ? -27.831 1.783 27.849 1.00 83.75 250 CYS A C 1
ATOM 1807 O O . CYS A 1 250 ? -28.265 0.768 28.384 1.00 83.75 250 CYS A O 1
ATOM 1809 N N . TYR A 1 251 ? -26.997 1.741 26.807 1.00 84.81 251 TYR A N 1
ATOM 1810 C CA . TYR A 1 251 ? -26.522 0.497 26.200 1.00 84.81 251 TYR A CA 1
ATOM 1811 C C . TYR A 1 251 ? -25.143 0.071 26.707 1.00 84.81 251 TYR A C 1
ATOM 1813 O O . TYR A 1 251 ? -24.654 -0.983 26.301 1.00 84.81 251 TYR A O 1
ATOM 1821 N N . LEU A 1 252 ? -24.513 0.868 27.578 1.00 85.50 252 LEU A N 1
ATOM 1822 C CA . LEU A 1 252 ? -23.240 0.498 28.180 1.00 85.50 252 LEU A CA 1
ATOM 1823 C C . LEU A 1 252 ? -23.407 -0.725 29.091 1.00 85.50 252 LEU A C 1
ATOM 1825 O O . LEU A 1 252 ? -24.394 -0.820 29.831 1.00 85.50 252 LEU A O 1
ATOM 1829 N N . PRO A 1 253 ? -22.437 -1.654 29.084 1.00 80.50 253 PRO A N 1
ATOM 1830 C CA . PRO A 1 253 ? -22.446 -2.760 30.021 1.00 80.50 253 PRO A CA 1
ATOM 1831 C C . PRO A 1 253 ? -22.292 -2.250 31.455 1.00 80.50 253 PRO A C 1
ATOM 1833 O O . PRO A 1 253 ? -21.627 -1.249 31.726 1.00 80.50 253 PRO A O 1
ATOM 1836 N N . LYS A 1 254 ? -22.871 -2.986 32.406 1.00 83.69 254 LYS A N 1
ATOM 1837 C CA . LYS A 1 254 ? -22.574 -2.771 33.821 1.00 83.69 254 LYS A CA 1
ATOM 1838 C C . LYS A 1 254 ? -21.108 -3.141 34.064 1.00 83.69 254 LYS A C 1
ATOM 1840 O O . LYS A 1 254 ? -20.733 -4.295 33.880 1.00 83.69 254 LYS A O 1
ATOM 1845 N N . VAL A 1 255 ? -20.318 -2.180 34.530 1.00 83.88 255 VAL A N 1
ATOM 1846 C CA . VAL A 1 255 ? -18.921 -2.384 34.927 1.00 83.88 255 VAL A CA 1
ATOM 1847 C C . VAL A 1 255 ? -18.802 -2.137 36.426 1.00 83.88 255 VAL A C 1
ATOM 1849 O O . VAL A 1 255 ? -19.211 -1.091 36.924 1.00 83.88 255 VAL A O 1
ATOM 1852 N N . GLU A 1 256 ? -18.277 -3.118 37.158 1.00 80.56 256 GLU A N 1
ATOM 1853 C CA . GLU A 1 256 ? -18.082 -3.023 38.617 1.00 80.56 256 GLU A CA 1
ATOM 1854 C C . GLU A 1 256 ? -16.861 -2.170 38.985 1.00 80.56 256 GLU A C 1
ATOM 1856 O O . GLU A 1 256 ? -16.756 -1.670 40.103 1.00 80.56 256 GLU A O 1
ATOM 1861 N N . GLY A 1 257 ? -15.986 -1.942 38.006 1.00 74.44 257 GLY A N 1
ATOM 1862 C CA . GLY A 1 257 ? -14.752 -1.191 38.141 1.00 74.44 257 GLY A CA 1
ATOM 1863 C C . GLY A 1 257 ? -13.535 -2.099 38.340 1.00 74.44 257 GLY A C 1
ATOM 1864 O O . GLY A 1 257 ? -13.658 -3.327 38.364 1.00 74.44 257 GLY A O 1
ATOM 1865 N N . PRO A 1 258 ? -12.341 -1.498 38.473 1.00 78.44 258 PRO A N 1
ATOM 1866 C CA . PRO A 1 258 ? -11.100 -2.239 38.628 1.00 78.44 258 PRO A CA 1
ATOM 1867 C C . PRO A 1 258 ? -11.116 -3.103 39.890 1.00 78.44 258 PRO A C 1
ATOM 1869 O O . PRO A 1 258 ? -11.377 -2.617 40.990 1.00 78.44 258 PRO A O 1
ATOM 1872 N N . GLN A 1 259 ? -10.68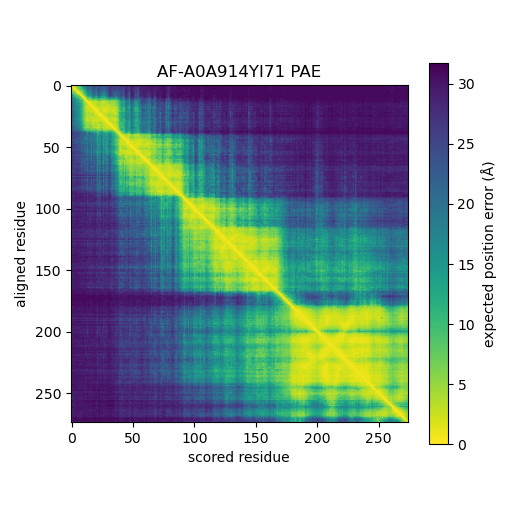4 -4.358 39.760 1.00 72.56 259 GLN A N 1
ATOM 1873 C CA . GLN A 1 259 ? -10.559 -5.315 40.876 1.00 72.56 259 GLN A CA 1
ATOM 1874 C C . GLN A 1 259 ? -9.558 -4.878 41.969 1.00 72.56 259 GLN A C 1
ATOM 1876 O O . GLN A 1 259 ? -9.436 -5.520 43.006 1.00 72.56 259 GLN A O 1
ATOM 1881 N N . ARG A 1 260 ? -8.806 -3.793 41.740 1.00 76.44 260 ARG A N 1
ATOM 1882 C CA . ARG A 1 260 ? -7.801 -3.246 42.668 1.00 76.44 260 ARG A CA 1
ATOM 1883 C C . ARG A 1 260 ? -8.369 -2.202 43.638 1.00 76.44 260 ARG A C 1
ATOM 1885 O O . ARG A 1 260 ? -7.613 -1.624 44.416 1.00 76.44 260 ARG A O 1
ATOM 1892 N N . CYS A 1 261 ? -9.669 -1.923 43.578 1.00 77.38 261 CYS A N 1
ATOM 1893 C CA . CYS A 1 261 ? -10.334 -0.984 44.474 1.00 77.38 261 CYS A CA 1
ATOM 1894 C C . CYS A 1 261 ? -10.945 -1.720 45.679 1.00 77.38 261 CYS A C 1
ATOM 1896 O O . CYS A 1 261 ? -11.808 -2.573 45.518 1.00 77.38 261 CYS A O 1
ATOM 1898 N N . ASN A 1 262 ? -10.539 -1.349 46.899 1.00 81.25 262 ASN A N 1
ATOM 1899 C CA . ASN A 1 262 ? -10.987 -2.012 48.139 1.00 81.25 262 ASN A CA 1
ATOM 1900 C C . ASN A 1 262 ? -12.267 -1.406 48.743 1.00 81.25 262 ASN A C 1
ATOM 1902 O O . ASN A 1 262 ? -12.745 -1.863 49.780 1.00 81.25 262 ASN A O 1
ATOM 1906 N N . GLN A 1 263 ? -12.801 -0.346 48.134 1.00 83.00 263 GLN A N 1
ATOM 1907 C CA . GLN A 1 263 ? -13.967 0.372 48.633 1.00 83.00 263 GLN A CA 1
ATOM 1908 C C . GLN A 1 263 ? -15.163 0.116 47.720 1.00 83.00 263 GLN A C 1
ATOM 1910 O O . GLN A 1 263 ? -15.222 0.618 46.599 1.00 83.00 263 GLN A O 1
ATOM 1915 N N . LEU A 1 264 ? -16.136 -0.641 48.224 1.00 82.06 264 LEU A N 1
ATOM 1916 C CA . LEU A 1 264 ? -17.414 -0.827 47.551 1.00 82.06 264 LEU A CA 1
ATOM 1917 C C . LEU A 1 264 ? -18.261 0.432 47.733 1.00 82.06 264 LEU A C 1
ATOM 1919 O O . LEU A 1 264 ? -18.562 0.842 48.855 1.00 82.06 264 LEU A O 1
ATOM 1923 N N . VAL A 1 265 ? -18.647 1.047 46.619 1.00 86.69 265 VAL A N 1
ATOM 1924 C CA . VAL A 1 265 ? -19.535 2.211 46.597 1.00 86.69 265 VAL A CA 1
ATOM 1925 C C . VAL A 1 265 ? -20.784 1.829 45.825 1.00 86.69 265 VAL A C 1
ATOM 1927 O O . VAL A 1 265 ? -20.698 1.409 44.673 1.00 86.69 265 VAL A O 1
ATOM 1930 N N . ALA A 1 266 ? -21.951 1.996 46.446 1.00 85.50 266 ALA A N 1
ATOM 1931 C CA . ALA A 1 266 ? -23.216 1.794 45.757 1.00 85.50 266 ALA A CA 1
ATOM 1932 C C . ALA A 1 266 ? -23.335 2.795 44.595 1.00 85.50 266 ALA A C 1
ATOM 1934 O O . ALA A 1 266 ? -23.277 4.012 44.782 1.00 85.50 266 ALA A O 1
ATOM 1935 N N . ARG A 1 267 ? -23.489 2.266 43.382 1.00 85.50 267 ARG A N 1
ATOM 1936 C CA . ARG A 1 267 ? -23.719 3.022 42.150 1.00 85.50 267 ARG A CA 1
ATOM 1937 C C . ARG A 1 267 ? -24.943 2.454 41.450 1.00 85.50 267 ARG A C 1
ATOM 1939 O O . ARG A 1 267 ? -25.276 1.282 41.611 1.00 85.50 267 ARG A O 1
ATOM 1946 N N . TYR A 1 268 ? -25.591 3.297 40.663 1.00 82.62 268 TYR A N 1
ATOM 1947 C CA . TYR A 1 268 ? -26.768 2.925 39.895 1.00 82.62 268 TYR A CA 1
ATOM 1948 C C . TYR A 1 268 ? -26.376 2.701 38.441 1.00 82.62 268 TYR A C 1
ATOM 1950 O O . TYR A 1 268 ? -25.539 3.422 37.900 1.00 82.62 268 TYR A O 1
ATOM 1958 N N . TRP A 1 269 ? -27.006 1.714 37.817 1.00 79.38 269 TRP A N 1
ATOM 1959 C CA . TRP A 1 269 ? -26.935 1.482 36.383 1.00 79.38 269 TRP A CA 1
ATOM 1960 C C . TRP A 1 269 ? -28.359 1.393 35.836 1.00 79.38 269 TRP A C 1
ATOM 1962 O O . TRP A 1 269 ? -29.292 1.032 36.557 1.00 79.38 269 TRP A O 1
ATOM 1972 N N . LEU A 1 270 ? -28.534 1.743 34.567 1.00 77.94 270 LEU A N 1
ATOM 1973 C CA . LEU A 1 270 ? -29.822 1.620 33.894 1.00 77.94 270 LEU A CA 1
ATOM 1974 C C . LEU A 1 270 ? -30.048 0.151 33.521 1.00 77.94 270 LEU A C 1
ATOM 1976 O O . LEU A 1 270 ? -29.181 -0.487 32.928 1.00 77.94 270 LEU A O 1
ATOM 1980 N N . HIS A 1 271 ? -31.205 -0.399 33.890 1.00 65.00 271 HIS A N 1
ATOM 1981 C CA . HIS A 1 271 ? -31.593 -1.766 33.550 1.00 65.00 271 HIS A CA 1
ATOM 1982 C C . HIS A 1 271 ? -32.713 -1.723 32.502 1.00 65.00 271 HIS A C 1
ATOM 1984 O O . HIS A 1 271 ? -33.890 -1.648 32.843 1.00 65.00 271 HIS A O 1
ATOM 1990 N N . GLY A 1 272 ? -32.334 -1.701 31.222 1.00 64.31 272 GLY A N 1
ATOM 1991 C CA . GLY A 1 272 ? -33.258 -1.621 30.087 1.00 64.31 272 GLY A CA 1
ATOM 1992 C C . GLY A 1 272 ? -32.655 -0.873 28.898 1.00 64.31 272 GLY A C 1
ATOM 1993 O O . GLY A 1 272 ? -31.765 -0.045 29.071 1.00 64.31 272 GLY A O 1
ATOM 1994 N N . LYS A 1 273 ? -33.128 -1.179 27.684 1.00 63.84 273 LYS A N 1
ATOM 1995 C CA . LYS A 1 273 ? -32.771 -0.419 26.481 1.00 63.84 273 LYS A CA 1
ATOM 1996 C C . LYS A 1 273 ? -33.530 0.912 26.494 1.00 63.84 273 LYS A C 1
ATOM 1998 O O . LYS A 1 273 ? -34.735 0.915 26.741 1.00 63.84 273 LYS A O 1
ATOM 2003 N N . CYS A 1 274 ? -32.816 2.004 26.233 1.00 63.09 274 CYS A N 1
ATOM 2004 C CA . CYS A 1 274 ? -33.424 3.172 25.603 1.00 63.09 274 CYS A CA 1
ATOM 2005 C C . CYS A 1 274 ? -33.816 2.797 24.152 1.00 63.09 274 CYS A C 1
ATOM 2007 O O . CYS A 1 274 ? -34.560 3.575 23.542 1.00 63.09 274 CYS A O 1
#

InterPro domains:
  IPR002223 Pancreatic trypsin inhibitor Kunitz domain [PF00014] (188-241)
  IPR002223 Pancreatic trypsin inhibitor Kunitz domain [PR00759] (216-226)
  IPR002223 Pancreatic trypsin inhibitor Kunitz domain [PR00759] (226-241)
  IPR002223 Pancreatic trypsin inhibitor Kunitz domain [PS50279] (189-241)
  IPR002223 Pancreatic trypsin inhibitor Kunitz domain [SM00131] (187-242)
  IPR020901 Proteinase inhibitor I2, Kunitz, conserved site [PS00280] (219-237)
  IPR036880 Pancreatic trypsin inhibitor Kunitz domain superfamily [G3DSA:4.10.410.10] (186-244)
  IPR036880 Pancreatic trypsin inhibitor Kunitz domain superfamily [SSF57362] (188-244)

Mean predicted aligned error: 18.73 Å

Secondary structure (DSSP, 8-state):
-----TT--S---GGGSTT-B-TTSSSBPSBTTTBT----GGGSTT-B-TTSSSBP-STTSTTS-GGGSTT-B-TTSSSBPSBTTTBT-TT-GGGSTT-B-TTSSSBPSSTT-TTS-GGGSSS-B-TTSSSBPSBTTTBT--SGGGSTT-B-TTSSSBPSBTTTBT-TTTSS-GGGTTS---HHHHHGGGSPP---EE-SSS-EEEEEEETTTTEEEEEEE-EES--S--BSSHHHHHHHHTS-SGGGGGGSPP----TT-----------S--